Protein AF-A0A1F7WBF5-F1 (afdb_monomer)

Sequence (214 aa):
MPLEHGSLIDPNLLVSSVRQGYPWVGWGIGKGVTHLRNDISIFAVPKEQKSGLHSHLIQGFPNVDPPELCYKPNHIHGFDGFIRWIYLSHPHDAKQDVLGIDWGIGPRPTSGITTSVLSVAVLCQNVMRHGMSPKTRVALLDPNLSEITFNRSMIESHCLFTVQDWAQSASCVFHVRSLYCPRCGLKTFSSASYRFCYRCGADPNLVHKEVYHG

Radius of gyration: 18.16 Å; Cα contacts (8 Å, |Δi|>4): 375; chains: 1; bounding box: 38×40×54 Å

Organism: NCBI:txid1802421

Foldseek 3Di:
DPPPCQPFQDLVPDDPVCSVPDPQHRWFKKKWKAALAPLDIFIDRDNDDDDLVHLVRCPPPPQADHSVQLPDPPGPQRRPRIWIWMWTADNPDNLAIEIETALQVQDDPQQADLSSLVSLLSVLLSVVVVPPDQSHFYHYDYPDDPCCVVCVVVCVVQVVTGSNSSNPPSLVCLAQVHCADLRHRHRAPPDVPDQARPVPRHGSHPNDPPSHDD

Secondary structure (DSSP, 8-state):
----S--B--GGGS-HHHHTT-TTTT-EEEEEEEETTTTEEEEE--SS--TTHHHHHTTTSTTPPPTTTTTSTT-SSTTTTEEEEEEEE-SS-GGG-EEEEEGGGS--TTTHHHHHHHHHHHHHHHHHHTT--TTPEEEEE-SS-TTHHHHHHHHHHTT--BHHHHHHHGGGGGSTT-SB-TTT--B--SSTT-SS-TTT---TT----TTS--

Solvent-accessible surface area (backbone atoms only — not comparable to full-atom values): 12159 Å² total; per-residue (Å²): 128,82,76,80,80,32,33,46,41,54,63,90,80,46,58,76,83,53,55,81,73,51,94,57,63,62,17,27,40,31,45,27,35,32,34,72,84,72,84,42,76,50,76,47,63,42,83,58,96,60,80,63,49,65,40,59,75,48,60,87,47,84,68,39,39,58,52,87,44,39,80,44,85,90,49,95,46,19,57,57,68,40,41,47,33,33,39,37,40,39,83,87,44,69,76,67,14,33,39,37,32,41,44,65,73,54,38,55,97,85,48,41,54,31,48,30,49,46,50,48,15,47,44,27,42,48,46,40,74,74,67,45,60,52,66,25,28,55,41,80,41,58,96,76,66,82,57,53,76,68,45,49,58,53,38,61,76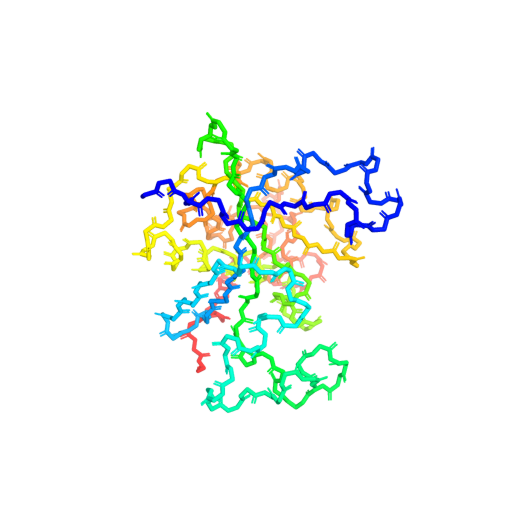,66,58,51,44,22,30,42,34,26,42,72,46,44,66,60,54,34,36,78,84,35,40,26,32,33,60,64,46,46,81,55,45,83,46,98,80,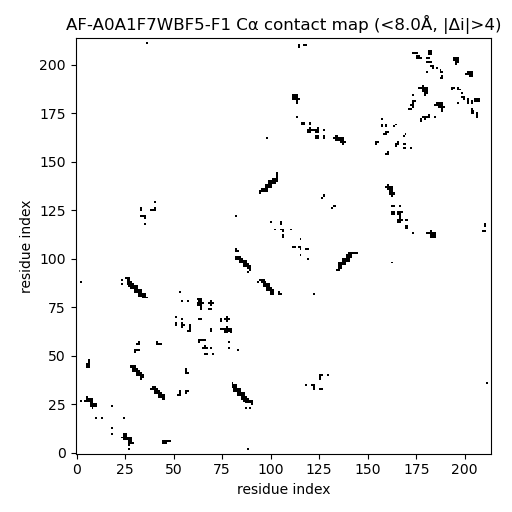54,76,44,29,89,88,74,63,47,44,56,79,53,56,67,70,78,85,79,75,133

Structure (mmCIF, N/CA/C/O backbone):
data_AF-A0A1F7WBF5-F1
#
_entry.id   AF-A0A1F7WBF5-F1
#
loop_
_atom_site.group_PDB
_atom_site.id
_atom_site.type_symbol
_atom_site.label_atom_id
_atom_site.label_alt_id
_atom_site.label_comp_id
_atom_site.label_asym_id
_atom_site.label_entity_id
_atom_site.label_seq_id
_atom_site.pdbx_PDB_ins_code
_atom_site.Cartn_x
_atom_site.Cartn_y
_atom_site.Cartn_z
_atom_site.occupancy
_atom_site.B_iso_or_equiv
_atom_site.auth_seq_id
_atom_site.auth_comp_id
_atom_site.auth_asym_id
_atom_site.auth_atom_id
_atom_site.pdbx_PDB_model_num
ATOM 1 N N . MET A 1 1 ? -18.487 8.520 8.933 1.00 29.69 1 MET A N 1
ATOM 2 C CA . MET A 1 1 ? -18.718 8.705 10.382 1.00 29.69 1 MET A CA 1
ATOM 3 C C . MET A 1 1 ? -17.374 9.002 11.022 1.00 29.69 1 MET A C 1
ATOM 5 O O . MET A 1 1 ? -16.428 8.310 10.658 1.00 29.69 1 MET A O 1
ATOM 9 N N . PRO A 1 2 ? -17.244 10.017 11.892 1.00 34.53 2 PRO A N 1
ATOM 10 C CA . PRO A 1 2 ? -16.045 10.155 12.711 1.00 34.53 2 PRO A CA 1
ATOM 11 C C . PRO A 1 2 ? -15.907 8.867 13.523 1.00 34.53 2 PRO A C 1
ATOM 13 O O . PRO A 1 2 ? -16.896 8.403 14.087 1.00 34.53 2 PRO A O 1
ATOM 16 N N . LEU A 1 3 ? -14.726 8.252 13.523 1.00 38.25 3 LEU A N 1
ATOM 17 C CA . LEU A 1 3 ? -14.457 7.107 14.383 1.00 38.25 3 LEU A CA 1
ATOM 18 C C . LEU A 1 3 ? -14.628 7.581 15.831 1.00 38.25 3 LEU A C 1
ATOM 20 O O . LEU A 1 3 ? -13.798 8.337 16.333 1.00 38.25 3 LEU A O 1
ATOM 24 N N . GLU A 1 4 ? -15.730 7.198 16.478 1.00 36.75 4 GLU A N 1
ATOM 25 C CA . GLU A 1 4 ? -15.961 7.449 17.900 1.00 36.75 4 GLU A CA 1
ATOM 26 C C . GLU A 1 4 ? -14.843 6.776 18.693 1.00 36.75 4 GLU A C 1
ATOM 28 O O . GLU A 1 4 ? -14.881 5.575 18.930 1.00 36.75 4 GLU A O 1
ATOM 33 N N . HIS A 1 5 ? -13.807 7.551 19.022 1.00 37.53 5 HIS A N 1
ATOM 34 C CA . HIS A 1 5 ? -12.770 7.222 20.003 1.00 37.53 5 HIS A CA 1
ATOM 35 C C . HIS A 1 5 ? -12.263 5.775 19.873 1.00 37.53 5 HIS A C 1
ATOM 37 O O . HIS A 1 5 ? -12.112 5.053 20.859 1.00 37.53 5 HIS A O 1
ATOM 43 N N . GLY A 1 6 ? -11.997 5.347 18.631 1.00 42.03 6 GLY A N 1
ATOM 44 C CA . GLY A 1 6 ? -11.184 4.162 18.384 1.00 42.03 6 GLY A CA 1
ATOM 45 C C . GLY A 1 6 ? -9.856 4.334 19.112 1.00 42.03 6 GLY A C 1
ATOM 46 O O . GLY A 1 6 ? -9.363 5.461 19.190 1.00 42.03 6 GLY A O 1
ATOM 47 N N . SER A 1 7 ? -9.320 3.243 19.670 1.00 52.12 7 SER A N 1
ATOM 48 C CA . SER A 1 7 ? -8.119 3.230 20.511 1.00 52.12 7 SER A CA 1
ATOM 49 C C . SER A 1 7 ? -7.066 4.180 19.948 1.00 52.12 7 SER A C 1
ATOM 51 O O . SER A 1 7 ? -6.447 3.869 18.928 1.00 52.12 7 SER A O 1
ATOM 53 N N . LEU A 1 8 ? -6.913 5.359 20.554 1.00 57.72 8 LEU A N 1
ATOM 54 C CA . LEU A 1 8 ? -5.880 6.293 20.133 1.00 57.72 8 LEU A CA 1
ATOM 55 C C . LEU A 1 8 ? -4.536 5.574 20.255 1.00 57.72 8 LEU A C 1
ATOM 57 O O . LEU A 1 8 ? -4.376 4.676 21.090 1.00 57.72 8 LEU A O 1
ATOM 61 N N . ILE A 1 9 ? -3.567 5.929 19.415 1.00 61.78 9 ILE A N 1
ATOM 62 C CA . ILE A 1 9 ? -2.201 5.446 19.607 1.00 61.78 9 ILE A CA 1
ATOM 63 C C . ILE A 1 9 ? -1.702 6.009 20.941 1.00 61.78 9 ILE A C 1
ATOM 65 O O . ILE A 1 9 ? -1.281 7.165 21.018 1.00 61.78 9 ILE A O 1
ATOM 69 N N . ASP A 1 10 ? -1.799 5.181 21.985 1.00 59.12 10 ASP A N 1
ATOM 70 C CA . ASP A 1 10 ? -1.349 5.497 23.333 1.00 59.12 10 ASP A CA 1
ATOM 71 C C . ASP A 1 10 ? 0.185 5.492 23.345 1.00 59.12 10 ASP A C 1
ATOM 73 O O . ASP A 1 10 ? 0.803 4.444 23.102 1.00 59.12 10 ASP A O 1
ATOM 77 N N . PRO A 1 11 ? 0.827 6.637 23.634 1.00 55.47 11 PRO A N 1
ATOM 78 C CA . PRO A 1 11 ? 2.277 6.711 23.703 1.00 55.47 11 PRO A CA 1
ATOM 79 C C . PRO A 1 11 ? 2.859 5.727 24.722 1.00 55.47 11 PRO A C 1
ATOM 81 O O . PRO A 1 11 ? 3.979 5.267 24.526 1.00 55.47 11 PRO A O 1
ATOM 84 N N . ASN A 1 12 ? 2.118 5.346 25.767 1.00 54.03 12 ASN A N 1
ATOM 85 C CA . ASN A 1 12 ? 2.580 4.415 26.796 1.00 54.03 12 ASN A CA 1
ATOM 86 C C . ASN A 1 12 ? 2.716 2.968 26.308 1.00 54.03 12 ASN A C 1
ATOM 88 O O . ASN A 1 12 ? 3.433 2.191 26.939 1.00 54.03 12 ASN A O 1
ATOM 92 N N . LEU A 1 13 ? 2.097 2.622 25.176 1.00 53.56 13 LEU A N 1
ATOM 93 C CA . LEU A 1 13 ? 2.176 1.294 24.559 1.00 53.56 13 LEU A CA 1
ATOM 94 C C . LEU A 1 13 ? 3.267 1.192 23.482 1.00 53.56 13 LEU A C 1
ATOM 96 O O . LEU A 1 13 ? 3.572 0.101 23.006 1.00 53.56 13 LEU A O 1
ATOM 100 N N . LEU A 1 14 ? 3.880 2.314 23.096 1.00 53.25 14 LEU A N 1
ATOM 101 C CA . LEU A 1 14 ? 4.987 2.339 22.140 1.00 53.25 14 LEU A CA 1
ATOM 102 C C . LEU A 1 14 ? 6.317 2.068 22.856 1.00 53.25 14 LEU A C 1
ATOM 104 O O . LEU A 1 14 ? 6.510 2.486 23.995 1.00 53.25 14 LEU A O 1
ATOM 108 N N . VAL A 1 15 ? 7.282 1.429 22.198 1.00 51.25 15 VAL A N 1
ATOM 109 C CA . VAL A 1 15 ? 8.664 1.380 22.712 1.00 51.25 15 VAL A CA 1
ATOM 110 C C . VAL A 1 15 ? 9.301 2.775 22.660 1.00 51.25 15 VAL A C 1
ATOM 112 O O . VAL A 1 15 ? 9.002 3.574 21.772 1.00 51.25 15 VAL A O 1
ATOM 115 N N . SER A 1 16 ? 10.172 3.093 23.618 1.00 50.25 16 SER A N 1
ATOM 116 C CA . SER A 1 16 ? 10.702 4.448 23.856 1.00 50.25 16 SER A CA 1
ATOM 117 C C . SER A 1 16 ? 11.372 5.085 22.629 1.00 50.25 16 SER A C 1
ATOM 119 O O . SER A 1 16 ? 11.234 6.285 22.411 1.00 50.25 16 SER A O 1
ATOM 121 N N . SER A 1 17 ? 12.035 4.277 21.796 1.00 53.16 17 SER A N 1
ATOM 122 C CA . SER A 1 17 ? 12.663 4.698 20.534 1.00 53.16 17 SER A CA 1
ATOM 123 C C . SER A 1 17 ? 11.658 5.124 19.456 1.00 53.16 17 SER A C 1
ATOM 125 O O . SER A 1 17 ? 11.981 5.941 18.601 1.00 53.16 17 SER A O 1
ATOM 127 N N . VAL A 1 18 ? 10.429 4.603 19.503 1.00 48.38 18 VAL A N 1
ATOM 128 C CA . VAL A 1 18 ? 9.337 4.911 18.566 1.00 48.38 18 VAL A CA 1
ATOM 129 C C . VAL A 1 18 ? 8.552 6.143 19.036 1.00 48.38 18 VAL A C 1
ATOM 131 O O . VAL A 1 18 ? 8.131 6.953 18.213 1.00 48.38 18 VAL A O 1
ATOM 134 N N . ARG A 1 19 ? 8.423 6.351 20.357 1.00 52.84 19 ARG A N 1
ATOM 135 C CA . ARG A 1 19 ? 7.694 7.491 20.957 1.00 52.84 19 ARG A CA 1
ATOM 136 C C . ARG A 1 19 ? 8.225 8.861 20.537 1.00 52.84 19 ARG A C 1
ATOM 138 O O . ARG A 1 19 ? 7.435 9.776 20.350 1.00 52.84 19 ARG A O 1
ATOM 145 N N . GLN A 1 20 ? 9.543 9.014 20.415 1.00 49.38 20 GLN A N 1
ATOM 146 C CA . GLN A 1 20 ? 10.171 10.321 20.174 1.00 49.38 20 GLN A CA 1
ATOM 147 C C . GLN A 1 20 ? 10.158 10.763 18.699 1.00 49.38 20 GLN A C 1
ATOM 149 O O . GLN A 1 20 ? 10.526 11.897 18.413 1.00 49.38 20 GLN A O 1
ATOM 154 N N . GLY A 1 21 ? 9.725 9.902 17.768 1.00 53.38 21 GLY A N 1
ATOM 155 C CA . GLY A 1 21 ? 9.804 10.172 16.326 1.00 53.38 21 GLY A CA 1
ATOM 156 C C . GLY A 1 21 ? 8.538 9.881 15.520 1.00 53.38 21 GLY A C 1
ATOM 157 O O . GLY A 1 21 ? 8.568 10.039 14.302 1.00 53.38 21 GLY A O 1
ATOM 158 N N . TYR A 1 22 ? 7.440 9.448 16.151 1.00 61.00 22 TYR A N 1
ATOM 159 C CA . TYR A 1 22 ? 6.208 9.108 15.433 1.00 61.00 22 TYR A CA 1
ATOM 160 C C . TYR A 1 22 ? 5.193 10.262 15.442 1.00 61.00 22 TYR A C 1
ATOM 162 O O . TYR A 1 22 ? 4.651 10.583 16.499 1.00 61.00 22 TYR A O 1
ATOM 170 N N . PRO A 1 23 ? 4.857 10.849 14.276 1.00 65.62 23 PRO A N 1
ATOM 171 C CA . PRO A 1 23 ? 3.945 11.994 14.189 1.00 65.62 23 PRO A CA 1
ATOM 172 C C . PRO A 1 23 ? 2.469 11.641 14.449 1.00 65.62 23 PRO A C 1
ATOM 174 O O . PRO A 1 23 ? 1.622 12.529 14.462 1.00 65.62 23 PRO A O 1
ATOM 177 N N . TRP A 1 24 ? 2.148 10.356 14.633 1.00 71.62 24 TRP A N 1
ATOM 178 C CA . TRP A 1 24 ? 0.773 9.844 14.712 1.00 71.62 24 TRP A CA 1
ATOM 179 C C . TRP A 1 24 ? 0.329 9.464 16.132 1.00 71.62 24 TRP A C 1
ATOM 181 O O . TRP A 1 24 ? -0.716 8.842 16.312 1.00 71.62 24 TRP A O 1
ATOM 191 N N . VAL A 1 25 ? 1.114 9.811 17.158 1.00 70.19 25 VAL A N 1
ATOM 192 C CA . VAL A 1 25 ? 0.677 9.675 18.559 1.00 70.19 25 VAL A CA 1
ATOM 193 C C . VAL A 1 25 ? -0.622 10.467 18.758 1.00 70.19 25 VAL A C 1
ATOM 195 O O . VAL A 1 25 ? -0.736 11.600 18.295 1.00 70.19 25 VAL A O 1
ATOM 198 N N . GLY A 1 26 ? -1.615 9.865 19.421 1.00 71.81 26 GLY A N 1
ATOM 199 C CA . GLY A 1 26 ? -2.933 10.484 19.618 1.00 71.81 26 GLY A CA 1
ATOM 200 C C . GLY A 1 26 ? -3.874 10.430 18.408 1.00 71.81 26 GLY A C 1
ATOM 201 O O . GLY A 1 26 ? -4.963 10.992 18.470 1.00 71.81 26 GLY A O 1
ATOM 202 N N . TRP A 1 27 ? -3.498 9.755 17.318 1.00 81.25 27 TRP A N 1
ATOM 203 C CA . TRP A 1 27 ? -4.404 9.476 16.200 1.00 81.25 27 TRP A CA 1
ATOM 204 C C . TRP A 1 27 ? -5.199 8.197 16.462 1.00 81.25 27 TRP A C 1
ATOM 206 O O . TRP A 1 27 ? -4.721 7.293 17.151 1.00 81.25 27 TRP A O 1
ATOM 216 N N . GLY A 1 28 ? -6.401 8.102 15.895 1.00 80.75 28 GLY A N 1
ATOM 217 C CA . GLY A 1 28 ? -7.168 6.856 15.907 1.00 80.75 28 GLY A CA 1
ATOM 218 C C . GLY A 1 28 ? -6.516 5.824 14.989 1.00 80.75 28 GLY A C 1
ATOM 219 O O . GLY A 1 28 ? -6.048 6.178 13.908 1.00 80.75 28 GLY A O 1
ATOM 220 N N . ILE A 1 29 ? -6.474 4.556 15.406 1.00 83.00 29 ILE A N 1
ATOM 221 C CA . ILE A 1 29 ? -5.936 3.465 14.587 1.00 83.00 29 ILE A CA 1
ATOM 222 C C . ILE A 1 29 ? -7.000 2.405 14.295 1.00 83.00 29 ILE A C 1
ATOM 224 O O . ILE A 1 29 ? -7.685 1.903 15.185 1.00 83.00 29 ILE A O 1
ATOM 228 N N . GLY A 1 30 ? -7.097 2.023 13.028 1.00 85.62 30 GLY A N 1
ATOM 229 C CA . GLY A 1 30 ? -7.780 0.820 12.579 1.00 85.62 30 GLY A CA 1
ATOM 230 C C . GLY A 1 30 ? -6.811 -0.104 11.852 1.00 85.62 30 GLY A C 1
ATOM 231 O O . GLY A 1 30 ? -5.791 0.334 11.318 1.00 85.62 30 GLY A O 1
ATOM 232 N N . LYS A 1 31 ? -7.116 -1.399 11.832 1.00 88.12 31 LYS A N 1
ATOM 233 C CA . LYS A 1 31 ? -6.333 -2.408 11.114 1.00 88.12 31 LYS A CA 1
ATOM 234 C C . LYS A 1 31 ? -7.228 -3.079 10.092 1.00 88.12 31 LYS A C 1
ATOM 236 O O . LYS A 1 31 ? -8.377 -3.399 10.388 1.00 88.12 31 LYS A O 1
ATOM 241 N N . GLY A 1 32 ? -6.693 -3.301 8.904 1.00 90.19 32 GLY A N 1
ATOM 242 C CA . GLY A 1 32 ? -7.424 -3.973 7.853 1.00 90.19 32 GLY A CA 1
ATOM 243 C C . GLY A 1 32 ? -6.544 -4.859 6.998 1.00 90.19 32 GLY A C 1
ATOM 244 O O . GLY A 1 32 ? -5.315 -4.796 7.029 1.00 90.19 32 GLY A O 1
ATOM 245 N N . VAL A 1 33 ? -7.211 -5.732 6.266 1.00 90.31 33 VAL A N 1
ATOM 246 C CA . VAL A 1 33 ? -6.615 -6.690 5.345 1.00 90.31 33 VAL A CA 1
ATOM 247 C C . VAL A 1 33 ? -7.413 -6.674 4.056 1.00 90.31 33 VAL A C 1
ATOM 249 O O . VAL A 1 33 ? -8.640 -6.609 4.086 1.00 90.31 33 VAL A O 1
ATOM 252 N N . THR A 1 34 ? -6.720 -6.707 2.923 1.00 90.69 34 THR A N 1
ATOM 253 C CA . THR A 1 34 ? -7.346 -6.717 1.597 1.00 90.69 34 THR A CA 1
ATOM 254 C C . THR A 1 34 ? -6.774 -7.852 0.768 1.00 90.69 34 THR A C 1
ATOM 256 O O . THR A 1 34 ? -5.561 -7.908 0.574 1.00 90.69 34 THR A O 1
ATOM 259 N N . HIS A 1 35 ? -7.633 -8.729 0.254 1.00 88.81 35 HIS A N 1
ATOM 260 C CA . HIS A 1 35 ? -7.230 -9.752 -0.704 1.00 88.81 35 HIS A CA 1
ATOM 261 C C . HIS A 1 35 ? -7.132 -9.139 -2.099 1.00 88.81 35 HIS A C 1
ATOM 263 O O . HIS A 1 35 ? -8.093 -8.541 -2.589 1.00 88.81 35 HIS A O 1
ATOM 269 N N . LEU A 1 36 ? -5.993 -9.318 -2.766 1.00 80.62 36 LEU A N 1
ATOM 270 C CA . LEU A 1 36 ? -5.753 -8.700 -4.073 1.00 80.62 36 LEU A CA 1
ATOM 271 C C . LEU A 1 36 ? -6.669 -9.231 -5.183 1.00 80.62 36 LEU A C 1
ATOM 273 O O . LEU A 1 36 ? -6.980 -8.494 -6.111 1.00 80.62 36 LEU A O 1
ATOM 277 N N . ARG A 1 37 ? -7.098 -10.497 -5.099 1.00 78.94 37 ARG A N 1
ATOM 278 C CA . ARG A 1 37 ? -7.851 -11.166 -6.181 1.00 78.94 37 ARG A CA 1
ATOM 279 C C . ARG A 1 37 ? -9.344 -11.336 -5.924 1.00 78.94 37 ARG A C 1
ATOM 281 O O . ARG A 1 37 ? -10.098 -11.518 -6.867 1.00 78.94 37 ARG A O 1
ATOM 288 N N . ASN A 1 38 ? -9.770 -11.287 -4.662 1.00 80.56 38 ASN A N 1
ATOM 289 C CA . ASN A 1 38 ? -11.103 -11.772 -4.278 1.00 80.56 38 ASN A CA 1
ATOM 290 C C . ASN A 1 38 ? -12.081 -10.630 -3.992 1.00 80.56 38 ASN A C 1
ATOM 292 O O . ASN A 1 38 ? -13.197 -10.893 -3.574 1.00 80.56 38 ASN A O 1
ATOM 296 N N . ASP A 1 39 ? -11.665 -9.379 -4.212 1.00 82.19 39 ASP A N 1
ATOM 297 C CA . ASP A 1 39 ? -12.441 -8.175 -3.891 1.00 82.19 39 ASP A CA 1
ATOM 298 C C . ASP A 1 39 ? -12.957 -8.144 -2.441 1.00 82.19 39 ASP A C 1
ATOM 300 O O . ASP A 1 39 ? -14.092 -7.769 -2.152 1.00 82.19 39 ASP A O 1
ATOM 304 N N . ILE A 1 40 ? -12.107 -8.597 -1.515 1.00 87.00 40 ILE A N 1
ATOM 305 C CA . ILE A 1 40 ? -12.411 -8.669 -0.086 1.00 87.00 40 ILE A CA 1
ATOM 306 C C . ILE A 1 40 ? -11.522 -7.675 0.645 1.00 87.00 40 ILE A C 1
ATOM 308 O O . ILE A 1 40 ? -10.295 -7.788 0.596 1.00 87.00 40 ILE A O 1
ATOM 312 N N . SER A 1 41 ? -12.142 -6.769 1.398 1.00 89.69 41 SER A N 1
ATOM 313 C CA . SER A 1 41 ? -11.480 -5.949 2.409 1.00 89.69 41 SER A CA 1
ATOM 314 C C . SER A 1 41 ? -12.188 -6.095 3.748 1.00 89.69 41 SER A C 1
ATOM 316 O O . SER A 1 41 ? -13.394 -5.884 3.853 1.00 89.69 41 SER A O 1
ATOM 318 N N . ILE A 1 42 ? -11.424 -6.426 4.785 1.00 90.88 42 ILE A N 1
ATOM 319 C CA . ILE A 1 42 ? -11.912 -6.546 6.159 1.00 90.88 42 ILE A CA 1
ATOM 320 C C . ILE A 1 42 ? -11.214 -5.475 6.983 1.00 90.88 42 ILE A C 1
ATOM 322 O O . ILE A 1 42 ? -9.988 -5.370 6.961 1.00 90.88 42 ILE A O 1
ATOM 326 N N . PHE A 1 43 ? -11.992 -4.675 7.706 1.00 90.19 43 PHE A N 1
ATOM 327 C CA . PHE A 1 43 ? -11.499 -3.584 8.535 1.00 90.19 43 PHE A CA 1
ATOM 328 C C . PHE A 1 43 ? -12.071 -3.694 9.941 1.00 90.19 43 PHE A C 1
ATOM 330 O O . PHE A 1 43 ? -13.268 -3.910 10.118 1.00 90.19 43 PHE A O 1
ATOM 337 N N . ALA A 1 44 ? -11.215 -3.506 10.938 1.00 86.81 44 ALA A N 1
ATOM 338 C CA . ALA A 1 44 ? -11.624 -3.425 12.325 1.00 86.81 44 ALA A CA 1
ATOM 339 C C . ALA A 1 44 ? -10.960 -2.239 13.018 1.00 86.81 44 ALA A C 1
ATOM 341 O O . ALA A 1 44 ? -9.769 -1.962 12.849 1.00 86.81 44 ALA A O 1
ATOM 342 N N . VAL A 1 45 ? -11.747 -1.585 13.864 1.00 82.81 45 VAL A N 1
ATOM 343 C CA . VAL A 1 45 ? -11.290 -0.553 14.790 1.00 82.81 45 VAL A CA 1
ATOM 344 C C . VAL A 1 45 ? -11.243 -1.219 16.157 1.00 82.81 45 VAL A C 1
ATOM 346 O O . VAL A 1 45 ? -12.291 -1.424 16.775 1.00 82.81 45 VAL A O 1
ATOM 349 N N . PRO A 1 46 ? -10.069 -1.685 16.602 1.00 68.75 46 PRO A N 1
ATOM 350 C CA . PRO A 1 46 ? -9.998 -2.373 17.871 1.00 68.75 46 PRO A CA 1
ATOM 351 C C . PRO A 1 46 ? -10.336 -1.420 19.026 1.00 68.75 46 PRO A C 1
ATOM 353 O O . PRO A 1 46 ? -9.947 -0.256 19.024 1.00 68.75 46 PRO A O 1
ATOM 356 N N . LYS A 1 47 ? -11.033 -1.936 20.045 1.00 67.75 47 LYS A N 1
ATOM 357 C CA . LYS A 1 47 ? -11.204 -1.222 21.323 1.00 67.75 47 LYS A CA 1
ATOM 358 C C . LYS A 1 47 ? -9.896 -1.167 22.125 1.00 67.75 47 LYS A C 1
ATOM 360 O O . LYS A 1 47 ? -9.686 -0.241 22.895 1.00 67.75 47 LYS A O 1
ATOM 365 N N . GLU A 1 48 ? -9.010 -2.140 21.905 1.00 64.88 48 GLU A N 1
ATOM 366 C CA . GLU A 1 48 ? -7.703 -2.280 22.554 1.00 64.88 48 GLU A CA 1
ATOM 367 C C . GLU A 1 48 ? -6.642 -2.676 21.522 1.00 64.88 48 GLU A C 1
ATOM 369 O O . GLU A 1 48 ? -6.895 -3.527 20.667 1.00 64.88 48 GLU A O 1
ATOM 374 N N . GLN A 1 49 ? -5.433 -2.120 21.616 1.00 59.69 49 GLN A N 1
ATOM 375 C CA . GLN A 1 49 ? -4.320 -2.454 20.722 1.00 59.69 49 GLN A CA 1
ATOM 376 C C . GLN A 1 49 ? -3.928 -3.938 20.840 1.00 59.69 49 GLN A C 1
ATOM 378 O O . GLN A 1 49 ? -3.115 -4.324 21.675 1.00 59.69 49 GLN A O 1
ATOM 383 N N . LYS A 1 50 ? -4.486 -4.785 19.969 1.00 64.00 50 LYS A N 1
ATOM 384 C CA . LYS A 1 50 ? -4.134 -6.207 19.882 1.00 64.00 50 LYS A CA 1
ATOM 385 C C . LYS A 1 50 ? -3.016 -6.428 18.866 1.00 64.00 50 LYS A C 1
ATOM 387 O O . LYS A 1 50 ? -3.129 -6.045 17.689 1.00 64.00 50 LYS A O 1
ATOM 392 N N . SER A 1 51 ? -1.930 -7.055 19.320 1.00 64.75 51 SER A N 1
ATOM 393 C CA . SER A 1 51 ? -0.949 -7.675 18.423 1.00 64.75 51 SER A CA 1
ATOM 394 C C . SER A 1 51 ? -1.625 -8.803 17.641 1.00 64.75 51 SER A C 1
ATOM 396 O O . SER A 1 51 ? -2.599 -9.384 18.110 1.00 64.75 51 SER A O 1
ATOM 398 N N . GLY A 1 52 ? -1.166 -9.069 16.420 1.00 72.25 52 GLY A N 1
ATOM 399 C CA . GLY A 1 52 ? -1.719 -10.152 15.603 1.00 72.25 52 GLY A CA 1
ATOM 400 C C . GLY A 1 52 ? -3.121 -9.915 15.024 1.00 72.25 52 GLY A C 1
ATOM 401 O O . GLY A 1 52 ? -3.643 -10.792 14.348 1.00 72.25 52 GLY A O 1
ATOM 402 N N . LEU A 1 53 ? -3.752 -8.750 15.243 1.00 82.00 53 LEU A N 1
ATOM 403 C CA . LEU A 1 53 ? -5.144 -8.525 14.820 1.00 82.00 53 LEU A CA 1
ATOM 404 C C . LEU A 1 53 ? -5.380 -8.805 13.326 1.00 82.00 53 LEU A C 1
ATOM 406 O O . LEU A 1 53 ? -6.427 -9.335 12.988 1.00 82.00 53 LEU A O 1
ATOM 410 N N . HIS A 1 54 ? -4.424 -8.504 12.439 1.00 87.31 54 HIS A N 1
ATOM 411 C CA . HIS A 1 54 ? -4.597 -8.766 11.005 1.00 87.31 54 HIS A CA 1
ATOM 412 C C . HIS A 1 54 ? -4.853 -10.237 10.692 1.00 87.31 54 HIS A C 1
ATOM 414 O O . HIS A 1 54 ? -5.703 -10.509 9.856 1.00 87.31 54 HIS A O 1
ATOM 420 N N . SER A 1 55 ? -4.155 -11.173 11.341 1.00 84.88 55 SER A N 1
ATOM 421 C CA . SER A 1 55 ? -4.366 -12.600 11.076 1.00 84.88 55 SER A CA 1
ATOM 422 C C . SER A 1 55 ? -5.670 -13.109 11.691 1.00 84.88 55 SER A C 1
ATOM 424 O O . SER A 1 55 ? -6.333 -13.953 11.099 1.00 84.88 55 SER A O 1
ATOM 426 N N . HIS A 1 56 ? -6.114 -12.525 12.806 1.00 88.00 56 HIS A N 1
ATOM 427 C CA . HIS A 1 56 ? -7.446 -12.796 13.348 1.00 88.00 56 HIS A CA 1
ATOM 428 C C . HIS A 1 56 ? -8.581 -12.328 12.424 1.00 88.00 56 HIS A C 1
ATOM 430 O O . HIS A 1 56 ? -9.619 -12.979 12.384 1.00 88.00 56 HIS A O 1
ATOM 436 N N . LEU A 1 57 ? -8.402 -11.239 11.663 1.00 89.19 57 LEU A N 1
ATOM 437 C CA . LEU A 1 57 ? -9.431 -10.748 10.729 1.00 89.19 57 LEU A CA 1
ATOM 438 C C . LEU A 1 57 ? -9.717 -11.711 9.573 1.00 89.19 57 LEU A C 1
ATOM 440 O O . LEU A 1 57 ? -10.804 -11.664 9.008 1.00 89.19 57 LEU A O 1
ATOM 444 N N . ILE A 1 58 ? -8.751 -12.556 9.217 1.00 89.94 58 ILE A N 1
ATOM 445 C CA . ILE A 1 58 ? -8.850 -13.517 8.106 1.00 89.94 58 ILE A CA 1
ATOM 446 C C . ILE A 1 58 ? -8.856 -14.965 8.588 1.00 89.94 58 ILE A C 1
ATOM 448 O O . ILE A 1 58 ? -8.753 -15.894 7.788 1.00 89.94 58 ILE A O 1
ATOM 452 N N . GLN A 1 59 ? -8.988 -15.180 9.895 1.00 87.56 59 GLN A N 1
ATOM 453 C CA . GLN A 1 59 ? -9.107 -16.522 10.436 1.00 87.56 59 GLN A CA 1
ATOM 454 C C . GLN A 1 59 ? -10.380 -17.183 9.887 1.00 87.56 59 GLN A C 1
ATOM 456 O O . GLN A 1 59 ? -11.472 -16.626 9.982 1.00 87.56 59 GLN A O 1
ATOM 461 N N . GLY A 1 60 ? -10.230 -18.384 9.323 1.00 84.44 60 GLY A N 1
ATOM 462 C CA . GLY A 1 60 ? -11.331 -19.146 8.725 1.00 84.44 60 GLY A CA 1
ATOM 463 C C . GLY A 1 60 ? -11.456 -19.012 7.206 1.00 84.44 60 GLY A C 1
ATOM 464 O O . GLY A 1 60 ? -12.259 -19.733 6.615 1.00 84.44 60 GLY A O 1
ATOM 465 N N . PHE A 1 61 ? -10.654 -18.161 6.555 1.00 88.88 61 PHE A N 1
ATOM 466 C CA . PHE A 1 61 ? -10.512 -18.212 5.100 1.00 88.88 61 PHE A CA 1
ATOM 467 C C . PHE A 1 61 ? -9.743 -19.475 4.672 1.00 88.88 61 PHE A C 1
ATOM 469 O O . PHE A 1 61 ? -8.803 -19.877 5.367 1.00 88.88 61 PHE A O 1
ATOM 476 N N . PRO A 1 62 ? -10.120 -20.117 3.546 1.00 85.81 62 PRO A N 1
ATOM 477 C CA . PRO A 1 62 ? -9.376 -21.251 3.008 1.00 85.81 62 PRO A CA 1
ATOM 478 C C . PRO A 1 62 ? -7.913 -20.875 2.791 1.00 85.81 62 PRO A C 1
ATOM 480 O O . PRO A 1 62 ? -7.634 -19.761 2.367 1.00 85.81 62 PRO A O 1
ATOM 483 N N . ASN A 1 63 ? -6.999 -21.804 3.069 1.00 86.88 63 ASN A N 1
ATOM 484 C CA . ASN A 1 63 ? -5.557 -21.609 2.918 1.00 86.88 63 ASN A CA 1
ATOM 485 C C . ASN A 1 63 ? -4.960 -20.466 3.757 1.00 86.88 63 ASN A C 1
ATOM 487 O O . ASN A 1 63 ? -3.805 -20.152 3.556 1.00 86.88 63 ASN A O 1
ATOM 491 N N . VAL A 1 64 ? -5.654 -19.842 4.710 1.00 87.44 64 VAL A N 1
ATOM 492 C CA . VAL A 1 64 ? -4.993 -18.925 5.656 1.00 87.44 64 VAL A CA 1
ATOM 493 C C . VAL A 1 64 ? -4.402 -19.735 6.808 1.00 87.44 64 VAL A C 1
ATOM 495 O O . VAL A 1 64 ? -5.088 -20.571 7.401 1.00 87.44 64 VAL A O 1
ATOM 498 N N . ASP A 1 65 ? -3.131 -19.494 7.136 1.00 86.44 65 ASP A N 1
ATOM 499 C CA . ASP A 1 65 ? -2.489 -20.166 8.267 1.00 86.44 65 ASP A CA 1
ATOM 500 C C . ASP A 1 65 ? -3.110 -19.705 9.608 1.00 86.44 65 ASP A C 1
ATOM 502 O O . ASP A 1 65 ? -3.725 -18.639 9.701 1.00 86.44 65 ASP 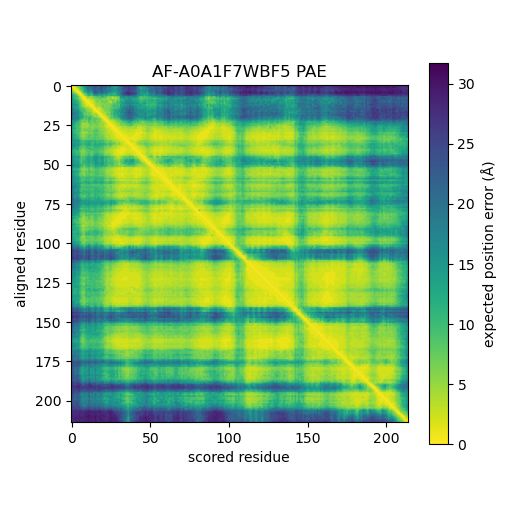A O 1
ATOM 506 N N . PRO A 1 66 ? -2.958 -20.481 10.694 1.00 86.94 66 PRO A N 1
ATOM 507 C CA . PRO A 1 66 ? -3.348 -20.040 12.029 1.00 86.94 66 PRO A CA 1
ATOM 508 C C . PRO A 1 66 ? -2.706 -18.694 12.424 1.00 86.94 66 PRO A C 1
ATOM 510 O O . PRO A 1 66 ? -1.547 -18.446 12.064 1.00 86.94 66 PRO A O 1
ATOM 513 N N . PRO A 1 67 ? -3.397 -17.834 13.205 1.00 85.00 67 PRO A N 1
ATOM 514 C CA . PRO A 1 67 ? -2.940 -16.483 13.535 1.00 85.00 67 PRO A CA 1
ATOM 515 C C . PRO A 1 67 ? -1.489 -16.357 14.012 1.00 85.00 67 PRO A C 1
ATOM 517 O O . PRO A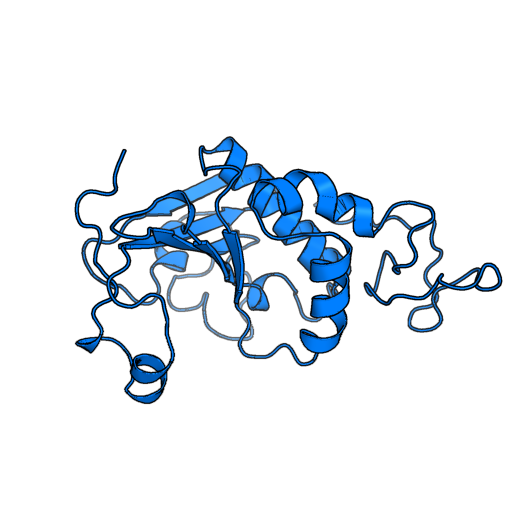 1 67 ? -0.796 -15.408 13.638 1.00 85.00 67 PRO A O 1
ATOM 520 N N . GLU A 1 68 ? -1.030 -17.309 14.818 1.00 82.31 68 GLU A N 1
ATOM 521 C CA . GLU A 1 68 ? 0.312 -17.405 15.390 1.00 82.31 68 GLU A CA 1
ATOM 522 C C . GLU A 1 68 ? 1.399 -17.830 14.391 1.00 82.31 68 GLU A C 1
ATOM 524 O O . GLU A 1 68 ? 2.589 -17.605 14.639 1.00 82.31 68 GLU A O 1
ATOM 529 N N . LEU A 1 69 ? 1.012 -18.445 13.271 1.00 83.00 69 LEU A N 1
ATOM 530 C CA . LEU A 1 69 ? 1.912 -18.881 12.203 1.00 83.00 69 LEU A CA 1
ATOM 531 C C . LEU A 1 69 ? 2.011 -17.853 11.075 1.00 83.00 69 LEU A C 1
ATOM 533 O O . LEU A 1 69 ? 3.083 -17.728 10.490 1.00 83.00 69 LEU A O 1
ATOM 537 N N . CYS A 1 70 ? 0.972 -17.044 10.835 1.00 80.25 70 CYS A N 1
ATOM 538 C CA . CYS A 1 70 ? 0.961 -16.043 9.758 1.00 80.25 70 CYS A CA 1
ATOM 539 C C . CYS A 1 70 ? 2.133 -15.048 9.800 1.00 80.25 70 CYS A C 1
ATOM 541 O O . CYS A 1 70 ? 2.521 -14.495 8.774 1.00 80.25 70 CYS A O 1
ATOM 543 N N . TYR A 1 71 ? 2.686 -14.785 10.986 1.00 76.94 71 TYR A N 1
ATOM 544 C CA . TYR A 1 71 ? 3.797 -13.848 11.180 1.00 76.94 71 TYR A CA 1
ATOM 545 C C . TYR A 1 71 ? 5.179 -14.515 11.188 1.00 76.94 71 TYR A C 1
ATOM 547 O O . TYR A 1 71 ? 6.186 -13.815 11.304 1.00 76.94 71 TYR A O 1
ATOM 555 N N . LYS A 1 72 ? 5.250 -15.848 11.105 1.00 76.25 72 LYS A N 1
ATOM 556 C CA . LYS A 1 72 ? 6.511 -16.594 11.144 1.00 76.25 72 LYS A CA 1
ATOM 557 C C . LYS A 1 72 ? 7.082 -16.788 9.732 1.00 76.25 72 LYS A C 1
ATOM 559 O O . LYS A 1 72 ? 6.322 -16.880 8.768 1.00 76.25 72 LYS A O 1
ATOM 564 N N . PRO A 1 73 ? 8.418 -16.859 9.586 1.00 70.25 73 PRO A N 1
ATOM 565 C CA . PRO A 1 73 ? 9.036 -17.215 8.312 1.00 70.25 73 PRO A CA 1
ATOM 566 C C . PRO A 1 73 ? 8.688 -18.661 7.913 1.00 70.25 73 PRO A C 1
ATOM 568 O O . PRO A 1 73 ? 8.378 -19.483 8.773 1.00 70.25 73 PRO A O 1
ATOM 571 N N . ASN A 1 74 ? 8.811 -18.979 6.619 1.00 70.06 74 ASN A N 1
ATOM 572 C CA . ASN A 1 74 ? 8.611 -20.324 6.047 1.00 70.06 74 ASN A CA 1
ATOM 573 C C . ASN A 1 74 ? 7.198 -20.909 6.229 1.00 70.06 74 ASN A C 1
ATOM 575 O O . ASN A 1 74 ? 7.027 -22.122 6.340 1.00 70.06 74 ASN A O 1
ATOM 579 N N . HIS A 1 75 ? 6.189 -20.044 6.265 1.00 73.00 75 HIS A N 1
ATOM 580 C CA . HIS A 1 75 ? 4.787 -20.438 6.313 1.00 73.00 75 HIS A CA 1
ATOM 581 C C . HIS A 1 75 ? 4.360 -21.168 5.021 1.00 73.00 75 HIS A C 1
ATOM 583 O O . HIS A 1 75 ? 4.873 -20.866 3.939 1.00 73.00 75 HIS A O 1
ATOM 589 N N . ILE A 1 76 ? 3.405 -22.103 5.108 1.00 72.19 76 ILE A N 1
ATOM 590 C CA . ILE A 1 76 ? 2.887 -22.805 3.918 1.00 72.19 76 ILE A CA 1
ATOM 591 C C . ILE A 1 76 ? 2.021 -21.839 3.110 1.00 72.19 76 ILE A C 1
ATOM 593 O O . ILE A 1 76 ? 2.195 -21.717 1.896 1.00 72.19 76 ILE A O 1
ATOM 597 N N . HIS A 1 77 ? 1.165 -21.076 3.794 1.00 79.06 77 HIS A N 1
ATOM 598 C CA . HIS A 1 77 ? 0.248 -20.156 3.134 1.00 79.06 77 HIS A CA 1
ATOM 599 C C . HIS A 1 77 ? 0.248 -18.734 3.719 1.00 79.06 77 HIS A C 1
ATOM 601 O O . HIS A 1 77 ? 0.110 -17.756 2.981 1.00 79.06 77 HIS A O 1
ATOM 607 N N . GLY A 1 78 ? 0.488 -18.593 5.023 1.00 84.38 78 GLY A N 1
ATOM 608 C CA . GLY A 1 78 ? 0.567 -17.320 5.731 1.00 84.38 78 GLY A CA 1
ATOM 609 C C . GLY A 1 78 ? -0.748 -16.550 5.661 1.00 84.38 78 GLY A C 1
ATOM 610 O O . GLY A 1 78 ? -1.787 -17.026 6.106 1.00 84.38 78 GLY A O 1
ATOM 611 N N . PHE A 1 79 ? -0.691 -15.350 5.084 1.00 84.50 79 PHE A N 1
ATOM 612 C CA . PHE A 1 79 ? -1.854 -14.487 4.866 1.00 84.50 79 PHE A CA 1
ATOM 613 C C . PHE A 1 79 ? -2.616 -14.792 3.564 1.00 84.50 79 PHE A C 1
ATOM 615 O O . PHE A 1 79 ? -3.513 -14.032 3.240 1.00 84.50 79 PHE A O 1
ATOM 622 N N . ASP A 1 80 ? -2.248 -15.819 2.789 1.00 84.56 80 ASP A N 1
ATOM 623 C CA . ASP A 1 80 ? -2.931 -16.232 1.546 1.00 84.56 80 ASP A CA 1
ATOM 624 C C . ASP A 1 80 ? -3.358 -15.071 0.627 1.00 84.56 80 ASP A C 1
ATOM 626 O O . ASP A 1 80 ? -4.525 -14.880 0.319 1.00 84.56 80 ASP A O 1
ATOM 630 N N . GLY A 1 81 ? -2.417 -14.201 0.248 1.00 80.25 81 GLY A N 1
ATOM 631 C CA . GLY A 1 81 ? -2.702 -13.091 -0.673 1.00 80.25 81 GLY A CA 1
ATOM 632 C C . GLY A 1 81 ? -3.425 -11.880 -0.064 1.00 80.25 81 GLY A C 1
ATOM 633 O O . GLY A 1 81 ? -3.615 -10.879 -0.764 1.00 80.25 81 GLY A O 1
ATOM 634 N N . PHE A 1 82 ? -3.772 -11.909 1.227 1.00 86.75 82 PHE A N 1
ATOM 635 C CA . PHE A 1 82 ? -4.192 -10.716 1.957 1.00 86.75 82 PHE A CA 1
ATOM 636 C C . PHE A 1 82 ? -2.999 -9.800 2.255 1.00 86.75 82 PHE A C 1
ATOM 638 O O . PHE A 1 82 ? -2.033 -10.186 2.915 1.00 86.75 82 PHE A O 1
ATOM 645 N N . ILE A 1 83 ? -3.097 -8.541 1.829 1.00 86.19 83 ILE A N 1
ATOM 646 C CA . ILE A 1 83 ? -2.175 -7.479 2.231 1.00 86.19 83 ILE A CA 1
ATOM 647 C C . ILE A 1 83 ? -2.704 -6.799 3.485 1.00 86.19 83 ILE A C 1
ATOM 649 O O . ILE A 1 83 ? -3.870 -6.405 3.554 1.00 86.19 83 ILE A O 1
ATOM 653 N N . ARG A 1 84 ? -1.815 -6.618 4.461 1.00 87.62 84 ARG A N 1
ATOM 654 C CA . ARG A 1 84 ? -2.093 -5.913 5.712 1.00 87.62 84 ARG A CA 1
ATOM 655 C C . ARG A 1 84 ? -1.967 -4.411 5.519 1.00 87.62 84 ARG A C 1
ATOM 657 O O . ARG A 1 84 ? -1.047 -3.923 4.868 1.00 87.62 84 ARG A O 1
ATOM 664 N N . TRP A 1 85 ? -2.850 -3.669 6.160 1.00 88.44 85 TRP A N 1
ATOM 665 C CA . TRP A 1 85 ? -2.771 -2.221 6.216 1.00 88.44 85 TRP A CA 1
ATOM 666 C C . TRP A 1 85 ? -3.326 -1.701 7.541 1.00 88.44 85 TRP A C 1
ATOM 668 O O . TRP A 1 85 ? -4.012 -2.401 8.295 1.00 88.44 85 TRP A O 1
ATOM 678 N N . ILE A 1 86 ? -2.976 -0.468 7.862 1.00 87.69 86 ILE A N 1
ATOM 679 C CA . ILE A 1 86 ? -3.481 0.287 8.997 1.00 87.69 86 ILE A CA 1
ATOM 680 C C . ILE A 1 86 ? -4.088 1.583 8.478 1.00 87.69 86 ILE A C 1
ATOM 682 O O . ILE A 1 86 ? -3.594 2.172 7.520 1.00 87.69 86 ILE A O 1
ATOM 686 N N . TYR A 1 87 ? -5.158 2.027 9.114 1.00 89.00 87 TYR A N 1
ATOM 687 C CA . TYR A 1 87 ? -5.737 3.339 8.877 1.00 89.00 87 TYR A CA 1
ATOM 688 C C . TYR A 1 87 ? -5.492 4.197 10.105 1.00 89.00 87 TYR A C 1
ATOM 690 O O . TYR A 1 87 ? -5.806 3.782 11.220 1.00 89.00 87 TYR A O 1
ATOM 698 N N . LEU A 1 88 ? -4.913 5.368 9.891 1.00 87.06 88 LEU A N 1
ATOM 699 C CA . LEU A 1 88 ? -4.630 6.352 10.918 1.00 87.06 88 LEU A CA 1
ATOM 700 C C . LEU A 1 88 ? -5.533 7.550 10.670 1.00 87.06 88 LEU A C 1
ATOM 702 O O . LEU A 1 88 ? -5.359 8.256 9.677 1.00 87.06 88 LEU A O 1
ATOM 706 N N . SER A 1 89 ? -6.492 7.765 11.564 1.00 87.81 89 SER A N 1
ATOM 707 C CA . SER A 1 89 ? -7.409 8.897 11.491 1.00 87.81 89 SER A CA 1
ATOM 708 C C . SER A 1 89 ? -6.895 10.050 12.339 1.00 87.81 89 SER A C 1
ATOM 710 O O . SER A 1 89 ? -6.741 9.900 13.559 1.00 87.81 89 SER A O 1
ATOM 712 N N . HIS A 1 90 ? -6.668 11.203 11.720 1.00 86.00 90 HIS A N 1
ATOM 713 C CA . HIS A 1 90 ? -6.270 12.402 12.442 1.00 86.00 90 HIS A CA 1
ATOM 714 C C . HIS A 1 90 ? -7.451 12.897 13.298 1.00 86.00 90 HIS A C 1
ATOM 716 O O . HIS A 1 90 ? -8.562 13.048 12.782 1.00 86.00 90 HIS A O 1
ATOM 722 N N . PRO A 1 91 ? -7.248 13.205 14.592 1.00 79.00 91 PRO A N 1
ATOM 723 C CA . PRO A 1 91 ? -8.346 13.490 15.523 1.00 79.00 91 PRO A CA 1
ATOM 724 C C . PRO A 1 91 ? -9.145 14.757 15.180 1.00 79.00 91 PRO A C 1
ATOM 726 O O . PRO A 1 91 ? -10.296 14.896 15.586 1.00 79.00 91 PRO A O 1
ATOM 729 N N . HIS A 1 92 ? -8.542 15.686 14.433 1.00 82.62 92 HIS A N 1
ATOM 730 C CA . HIS A 1 92 ? -9.132 16.997 14.131 1.00 82.62 92 HIS A CA 1
ATOM 731 C C . HIS A 1 92 ? -9.244 17.328 12.636 1.00 82.62 92 HIS A C 1
ATOM 733 O O . HIS A 1 92 ? -9.828 18.350 12.290 1.00 82.62 92 HIS A O 1
ATOM 739 N N . ASP A 1 93 ? -8.677 16.509 11.746 1.00 82.12 93 ASP A N 1
ATOM 740 C CA . ASP A 1 93 ? -8.576 16.857 10.322 1.00 82.12 93 ASP A CA 1
ATOM 741 C C . ASP A 1 93 ? -8.482 15.609 9.446 1.00 82.12 93 ASP A C 1
ATOM 743 O O . ASP A 1 93 ? -7.396 15.137 9.122 1.00 82.12 93 ASP A O 1
ATOM 747 N N . ALA A 1 94 ? -9.633 15.110 9.000 1.00 76.81 94 ALA A N 1
ATOM 748 C CA . ALA A 1 94 ? -9.715 13.920 8.154 1.00 76.81 94 ALA A CA 1
ATOM 749 C C . ALA A 1 94 ? -8.929 14.028 6.826 1.00 76.81 94 ALA A C 1
ATOM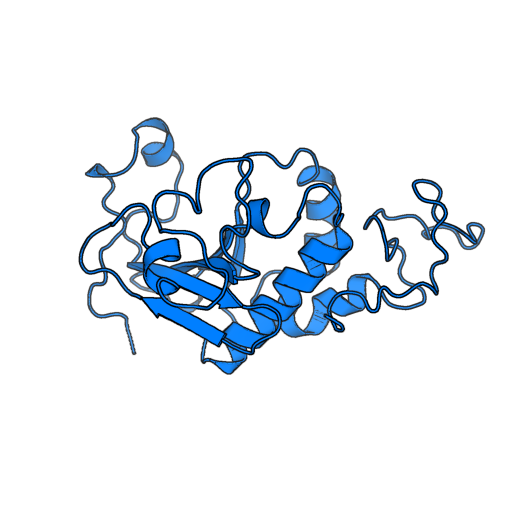 751 O O . ALA A 1 94 ? -8.679 13.021 6.166 1.00 76.81 94 ALA A O 1
ATOM 752 N N . LYS A 1 95 ? -8.508 15.230 6.395 1.00 80.44 95 LYS A N 1
ATOM 753 C CA . LYS A 1 95 ? -7.633 15.382 5.215 1.00 80.44 95 LYS A CA 1
ATOM 754 C C . LYS A 1 95 ? -6.210 14.894 5.473 1.00 80.44 95 LYS A C 1
ATOM 756 O O . LYS A 1 95 ? -5.452 14.713 4.524 1.00 80.44 95 LYS A O 1
ATOM 761 N N . GLN A 1 96 ? -5.844 14.710 6.737 1.00 83.00 96 GLN A N 1
ATOM 762 C CA . GLN A 1 96 ? -4.535 14.222 7.143 1.00 83.00 96 GLN A CA 1
ATOM 763 C C . GLN A 1 96 ? -4.507 12.714 7.364 1.00 83.00 96 GLN A C 1
ATOM 765 O O . GLN A 1 96 ? -3.433 12.188 7.640 1.00 83.00 96 GLN A O 1
ATOM 770 N N . ASP A 1 97 ? -5.638 12.025 7.206 1.00 90.00 97 ASP A N 1
ATOM 771 C CA . ASP A 1 97 ? -5.722 10.582 7.393 1.00 90.00 97 ASP A CA 1
ATOM 772 C C . ASP A 1 97 ? -4.716 9.835 6.514 1.00 90.00 97 ASP A C 1
ATOM 774 O O . ASP A 1 97 ? -4.466 10.197 5.357 1.00 90.00 97 ASP A O 1
ATOM 778 N N . VAL A 1 98 ? -4.162 8.758 7.068 1.00 89.38 98 VAL A N 1
ATOM 779 C CA . VAL A 1 98 ? -3.117 7.960 6.427 1.00 89.38 98 VAL A CA 1
ATOM 780 C C . VAL A 1 98 ? -3.549 6.501 6.333 1.00 89.38 98 VAL A C 1
ATOM 782 O O . VAL A 1 98 ? -3.953 5.887 7.316 1.00 89.38 98 VAL A O 1
ATOM 785 N N . LEU A 1 99 ? -3.393 5.922 5.149 1.00 91.19 99 LEU A N 1
ATOM 786 C CA . LEU A 1 99 ? -3.385 4.492 4.899 1.00 91.19 99 LEU A CA 1
ATOM 787 C C . LEU A 1 99 ? -1.932 4.004 4.927 1.00 91.19 99 LEU A C 1
ATOM 789 O O . LEU A 1 99 ? -1.174 4.221 3.982 1.00 91.19 99 LEU A O 1
ATOM 793 N N . GLY A 1 100 ? -1.540 3.354 6.019 1.00 87.56 100 GLY A N 1
ATOM 794 C CA . GLY A 1 100 ? -0.254 2.677 6.139 1.00 87.56 100 GLY A CA 1
ATOM 795 C C . GLY A 1 100 ? -0.346 1.266 5.568 1.00 87.56 100 GLY A C 1
ATOM 796 O O . GLY A 1 100 ? -1.024 0.423 6.144 1.00 87.56 100 GLY A O 1
ATOM 797 N N . ILE A 1 101 ? 0.316 0.985 4.454 1.00 86.44 101 ILE A N 1
ATOM 798 C CA . ILE A 1 101 ? 0.289 -0.332 3.808 1.00 86.44 101 ILE A CA 1
ATOM 799 C C . ILE A 1 101 ? 1.550 -1.082 4.194 1.00 86.44 101 ILE A C 1
ATOM 801 O O . ILE A 1 101 ? 2.649 -0.565 4.012 1.00 86.44 101 ILE A O 1
ATOM 805 N N . ASP A 1 102 ? 1.392 -2.299 4.703 1.00 78.38 102 ASP A N 1
ATOM 806 C CA . ASP A 1 102 ? 2.515 -3.183 4.976 1.00 78.38 102 ASP A CA 1
ATOM 807 C C . ASP A 1 102 ? 3.107 -3.679 3.661 1.00 78.38 102 ASP A C 1
ATOM 809 O O . ASP A 1 102 ? 2.651 -4.651 3.050 1.00 78.38 102 ASP A O 1
ATOM 813 N N . TRP A 1 103 ? 4.101 -2.938 3.194 1.00 68.44 103 TRP A N 1
ATOM 814 C CA . TRP A 1 103 ? 4.732 -3.191 1.924 1.00 68.44 103 TRP A CA 1
ATOM 815 C C . TRP A 1 103 ? 5.624 -4.415 1.994 1.00 68.44 103 TRP A C 1
ATOM 817 O O . TRP A 1 103 ? 5.695 -5.098 0.993 1.00 68.44 103 TRP A O 1
ATOM 827 N N . GLY A 1 104 ? 6.219 -4.759 3.141 1.00 57.56 104 GLY A N 1
ATOM 828 C CA . GLY A 1 104 ? 7.137 -5.901 3.267 1.00 57.56 104 GLY A CA 1
ATOM 829 C C . GLY A 1 104 ? 6.493 -7.274 3.021 1.00 57.56 104 GLY A C 1
ATOM 830 O O . GLY A 1 104 ? 7.195 -8.225 2.691 1.00 57.56 104 GLY A O 1
ATOM 831 N N . ILE A 1 105 ? 5.163 -7.383 3.134 1.00 50.62 105 ILE A N 1
ATOM 832 C CA . ILE A 1 105 ? 4.393 -8.591 2.768 1.00 50.62 105 ILE A CA 1
ATOM 833 C C . ILE A 1 105 ? 3.862 -8.539 1.326 1.00 50.62 105 ILE A C 1
ATOM 835 O O . ILE A 1 105 ? 3.499 -9.567 0.755 1.00 50.62 105 ILE A O 1
ATOM 839 N N . GLY A 1 106 ? 3.857 -7.359 0.703 1.00 42.69 106 GLY A N 1
ATOM 840 C CA . GLY A 1 106 ? 3.447 -7.160 -0.688 1.00 42.69 106 GLY A CA 1
ATOM 841 C C . GLY A 1 106 ? 4.335 -7.870 -1.729 1.00 42.69 106 GLY A C 1
ATOM 842 O O . GLY A 1 106 ? 3.790 -8.412 -2.691 1.00 42.69 106 GLY A O 1
ATOM 843 N N . PRO A 1 107 ? 5.677 -7.897 -1.594 1.00 45.28 107 PRO A N 1
ATOM 844 C CA . PRO A 1 107 ? 6.563 -8.732 -2.377 1.00 45.28 107 PRO A CA 1
ATOM 845 C C . PRO A 1 107 ? 6.829 -10.048 -1.648 1.00 45.28 107 PRO A C 1
ATOM 847 O O . PRO A 1 107 ? 7.469 -10.092 -0.601 1.00 45.28 107 PRO A O 1
ATOM 850 N N . ARG A 1 108 ? 6.510 -11.165 -2.302 1.00 48.44 108 ARG A N 1
ATOM 851 C CA . ARG A 1 108 ? 7.394 -12.326 -2.170 1.00 48.44 108 ARG A CA 1
ATOM 852 C C . ARG A 1 108 ? 8.788 -11.898 -2.667 1.00 48.44 108 ARG A C 1
ATOM 854 O O . ARG A 1 108 ? 8.860 -11.128 -3.633 1.00 48.44 108 ARG A O 1
ATOM 861 N N . PRO A 1 109 ? 9.891 -12.410 -2.097 1.00 41.72 109 PRO A N 1
ATOM 862 C CA . PRO A 1 109 ? 11.253 -12.138 -2.579 1.00 41.72 109 PRO A CA 1
ATOM 863 C C . PRO A 1 109 ? 11.435 -12.353 -4.095 1.00 41.72 109 PRO A C 1
ATOM 865 O O . PRO A 1 109 ? 12.331 -11.784 -4.709 1.00 41.72 109 PRO A O 1
ATOM 868 N N . THR A 1 110 ? 10.559 -13.150 -4.711 1.00 43.88 110 THR A N 1
ATOM 869 C CA . THR A 1 110 ? 10.527 -13.464 -6.142 1.00 43.88 110 THR A CA 1
ATOM 870 C C . THR A 1 110 ? 9.723 -12.489 -7.015 1.00 43.88 110 THR A C 1
ATOM 872 O O . THR A 1 110 ? 9.899 -12.504 -8.229 1.00 43.88 110 THR A O 1
ATOM 875 N N . SER A 1 111 ? 8.846 -11.651 -6.450 1.00 52.94 111 SER A N 1
ATOM 876 C CA . SER A 1 111 ? 7.849 -10.873 -7.221 1.00 52.94 111 SER A CA 1
ATOM 877 C C . SER A 1 111 ? 8.314 -9.498 -7.724 1.00 52.94 111 SER A C 1
ATOM 879 O O . SER A 1 111 ? 7.685 -8.954 -8.626 1.00 52.94 111 SER A O 1
ATOM 881 N N . GLY A 1 112 ? 9.421 -8.945 -7.220 1.00 67.31 112 GLY A N 1
ATOM 882 C CA . GLY A 1 112 ? 9.996 -7.680 -7.712 1.00 67.31 112 GLY A CA 1
ATOM 883 C C . GLY A 1 112 ? 9.154 -6.413 -7.453 1.00 67.31 112 GLY A C 1
ATOM 884 O O . GLY A 1 112 ? 7.976 -6.471 -7.107 1.00 67.31 112 GLY A O 1
ATOM 885 N N . ILE A 1 113 ? 9.777 -5.239 -7.635 1.00 73.75 113 ILE A N 1
ATOM 886 C CA . ILE A 1 113 ? 9.189 -3.911 -7.350 1.00 73.75 113 ILE A CA 1
ATOM 887 C C . ILE A 1 113 ? 7.880 -3.666 -8.108 1.00 73.75 113 ILE A C 1
ATOM 889 O O . ILE A 1 113 ? 6.932 -3.124 -7.539 1.00 73.75 113 ILE A O 1
ATOM 893 N N . THR A 1 114 ? 7.825 -4.024 -9.395 1.00 76.62 114 THR A N 1
ATOM 894 C CA . THR A 1 114 ? 6.653 -3.748 -10.235 1.00 76.62 114 THR A CA 1
ATOM 895 C C . THR A 1 114 ? 5.405 -4.414 -9.669 1.00 76.62 114 THR A C 1
ATOM 897 O O . THR A 1 114 ? 4.378 -3.754 -9.517 1.00 76.62 114 THR A O 1
ATOM 900 N N . THR A 1 115 ? 5.510 -5.682 -9.273 1.00 77.50 115 THR A N 1
ATOM 901 C CA . THR A 1 115 ? 4.402 -6.403 -8.642 1.00 77.50 115 THR A CA 1
ATOM 902 C C . THR A 1 115 ? 3.974 -5.726 -7.348 1.00 77.50 115 THR A C 1
ATOM 904 O O . THR A 1 115 ? 2.783 -5.547 -7.144 1.00 77.50 115 THR A O 1
ATOM 907 N N . SER A 1 116 ? 4.903 -5.267 -6.504 1.00 7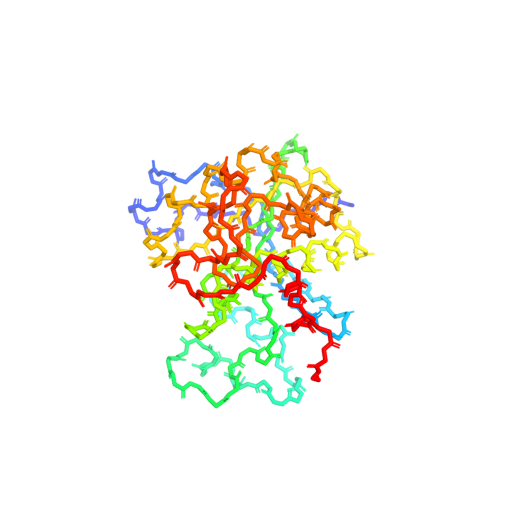7.56 116 SER A N 1
ATOM 908 C CA . SER A 1 116 ? 4.542 -4.548 -5.274 1.00 77.56 116 SER A CA 1
ATOM 909 C C . SER A 1 116 ? 3.770 -3.251 -5.541 1.00 77.56 116 SER A C 1
ATOM 911 O O . SER A 1 116 ? 2.753 -2.997 -4.897 1.00 77.56 116 SER A O 1
ATOM 913 N N . VAL A 1 117 ? 4.211 -2.451 -6.517 1.00 81.56 117 VAL A N 1
ATOM 914 C CA . VAL A 1 117 ? 3.528 -1.204 -6.907 1.00 81.56 117 VAL A CA 1
ATOM 915 C C . VAL A 1 117 ? 2.126 -1.488 -7.431 1.00 81.56 117 VAL A C 1
ATOM 917 O O . VAL A 1 117 ? 1.173 -0.828 -7.017 1.00 81.56 117 VAL A O 1
ATOM 920 N N . LEU A 1 118 ? 1.979 -2.496 -8.290 1.00 82.75 118 LEU A N 1
ATOM 921 C CA . LEU A 1 118 ? 0.674 -2.894 -8.810 1.00 82.75 118 LEU A CA 1
ATOM 922 C C . LEU A 1 118 ? -0.225 -3.482 -7.715 1.00 82.75 118 LEU A C 1
ATOM 924 O O . LEU A 1 118 ? -1.407 -3.159 -7.672 1.00 82.75 118 LEU A O 1
ATOM 928 N N . SER A 1 119 ? 0.318 -4.268 -6.787 1.00 83.12 119 SER A N 1
ATOM 929 C CA . SER A 1 119 ? -0.418 -4.778 -5.627 1.00 83.12 119 SER A CA 1
ATOM 930 C C . SER A 1 119 ? -0.977 -3.650 -4.762 1.00 83.12 119 SER A C 1
ATOM 932 O O . SER A 1 119 ? -2.121 -3.726 -4.319 1.00 83.12 119 SER A O 1
ATOM 934 N N . VAL A 1 120 ? -0.219 -2.569 -4.556 1.00 87.31 120 VAL A N 1
ATOM 935 C CA . VAL A 1 120 ? -0.740 -1.395 -3.845 1.00 87.31 120 VAL A CA 1
ATOM 936 C C . VAL A 1 120 ? -1.760 -0.620 -4.657 1.00 87.31 120 VAL A C 1
ATOM 938 O O . VAL A 1 120 ? -2.740 -0.157 -4.077 1.00 87.31 120 VAL A O 1
ATOM 941 N N . ALA A 1 121 ? -1.596 -0.531 -5.975 1.00 89.56 121 ALA A N 1
ATOM 942 C CA . ALA A 1 121 ? -2.623 0.034 -6.842 1.00 89.56 121 ALA A CA 1
ATOM 943 C C . ALA A 1 121 ? -3.956 -0.715 -6.676 1.00 89.56 121 ALA A C 1
ATOM 945 O O . ALA A 1 121 ? -4.982 -0.090 -6.416 1.00 89.56 121 ALA A O 1
ATOM 946 N N . VAL A 1 122 ? -3.927 -2.053 -6.730 1.00 88.06 122 VAL A N 1
ATOM 947 C CA . VAL A 1 122 ? -5.110 -2.906 -6.533 1.00 88.06 122 VAL A CA 1
ATOM 948 C C . VAL A 1 122 ? -5.677 -2.754 -5.123 1.00 88.06 122 VAL A C 1
ATOM 950 O O . VAL A 1 122 ? -6.882 -2.570 -4.965 1.00 88.06 122 VAL A O 1
ATOM 953 N N . LEU A 1 123 ? -4.835 -2.754 -4.085 1.00 91.06 123 LEU A N 1
ATOM 954 C CA . LEU A 1 123 ? -5.296 -2.505 -2.718 1.00 91.06 123 LEU A CA 1
ATOM 955 C C . LEU A 1 123 ? -6.030 -1.165 -2.625 1.00 91.06 123 LEU A C 1
ATOM 957 O O . LEU A 1 123 ? -7.141 -1.131 -2.099 1.00 91.06 123 LEU A O 1
ATOM 961 N N . CYS A 1 124 ? -5.442 -0.089 -3.156 1.00 92.62 124 CYS A N 1
ATOM 962 C CA . CYS A 1 124 ? -6.026 1.252 -3.145 1.00 92.62 124 CYS A CA 1
ATOM 963 C C . CYS A 1 124 ? -7.352 1.297 -3.912 1.00 92.62 124 CYS A C 1
ATOM 965 O O . CYS A 1 124 ? -8.314 1.890 -3.428 1.00 92.62 124 CYS A O 1
ATOM 967 N N . GLN A 1 125 ? -7.443 0.617 -5.060 1.00 91.94 125 GLN A N 1
ATOM 968 C CA . GLN A 1 125 ? -8.702 0.457 -5.792 1.00 91.94 125 GLN A CA 1
ATOM 969 C C . GLN A 1 125 ? -9.767 -0.232 -4.933 1.00 91.94 125 GLN A C 1
ATOM 971 O O . GLN A 1 125 ? -10.900 0.243 -4.885 1.00 91.94 125 GLN A O 1
ATOM 976 N N . ASN A 1 126 ? -9.421 -1.319 -4.242 1.00 91.00 126 ASN A N 1
ATOM 977 C CA . ASN A 1 126 ? -10.367 -2.073 -3.417 1.00 91.00 126 ASN A CA 1
ATOM 978 C C . ASN A 1 126 ? -10.838 -1.230 -2.228 1.00 91.00 126 ASN A C 1
ATOM 980 O O . ASN A 1 126 ? -12.033 -0.998 -2.071 1.00 91.00 126 ASN A O 1
ATOM 984 N N . VAL A 1 127 ? -9.921 -0.686 -1.421 1.00 91.50 127 VAL A N 1
ATOM 985 C CA . VAL A 1 127 ? -10.307 0.091 -0.227 1.00 91.50 127 VAL A CA 1
ATOM 986 C C . VAL A 1 127 ? -11.080 1.362 -0.58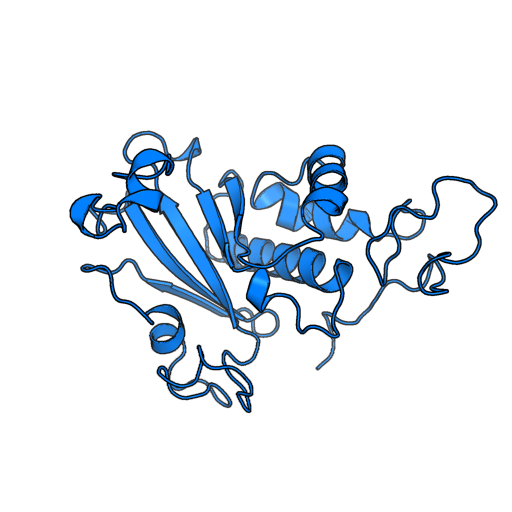6 1.00 91.50 127 VAL A C 1
ATOM 988 O O . VAL A 1 127 ? -12.005 1.730 0.136 1.00 91.50 127 VAL A O 1
ATOM 991 N N . MET A 1 128 ? -10.774 1.998 -1.724 1.00 92.12 128 MET A N 1
ATOM 992 C CA . MET A 1 128 ? -11.552 3.126 -2.242 1.00 92.12 128 MET A CA 1
ATOM 993 C C . MET A 1 128 ? -12.975 2.697 -2.622 1.00 92.12 128 MET A C 1
ATOM 995 O O . MET A 1 128 ? -13.932 3.380 -2.261 1.00 92.12 128 MET A O 1
ATOM 999 N N . ARG A 1 129 ? -13.141 1.542 -3.286 1.00 90.56 129 ARG A N 1
ATOM 1000 C CA . ARG A 1 129 ? -14.465 0.965 -3.594 1.00 90.56 129 ARG A CA 1
ATOM 1001 C C . ARG A 1 129 ? -15.252 0.602 -2.333 1.00 90.56 129 ARG A C 1
ATOM 1003 O O . ARG A 1 129 ? -16.471 0.732 -2.326 1.00 90.56 129 ARG A O 1
ATOM 1010 N N . HIS A 1 130 ? -14.566 0.242 -1.251 1.00 87.50 130 HIS A N 1
ATOM 1011 C CA . HIS A 1 130 ? -15.170 -0.010 0.061 1.00 87.50 130 HIS A CA 1
ATOM 1012 C C . HIS A 1 130 ? -15.377 1.256 0.918 1.00 87.50 130 HIS A C 1
ATOM 1014 O O . HIS A 1 130 ? -15.727 1.151 2.093 1.00 87.50 130 HIS A O 1
ATOM 1020 N N . GLY A 1 131 ? -15.208 2.455 0.347 1.00 88.38 131 GLY A N 1
ATOM 1021 C CA . GLY A 1 131 ? -15.586 3.722 0.982 1.00 88.38 131 GLY A CA 1
ATOM 1022 C C . GLY A 1 131 ? -14.446 4.497 1.644 1.00 88.38 131 GLY A C 1
ATOM 1023 O O . GLY A 1 131 ? -14.710 5.497 2.314 1.00 88.38 131 GLY A O 1
ATOM 1024 N N . MET A 1 132 ? -13.186 4.089 1.460 1.00 90.25 132 MET A N 1
ATOM 1025 C CA . MET A 1 132 ? -12.048 4.910 1.875 1.00 90.25 132 MET A CA 1
ATOM 1026 C C . MET A 1 132 ? -11.990 6.206 1.060 1.00 90.25 132 MET A C 1
ATOM 1028 O O . MET A 1 132 ? -12.195 6.204 -0.155 1.00 90.25 132 MET A O 1
ATOM 1032 N N . SER A 1 133 ? -11.687 7.321 1.729 1.00 91.88 133 SER A N 1
ATOM 1033 C CA . SER A 1 133 ? -11.582 8.622 1.068 1.00 91.88 133 SER A CA 1
ATOM 1034 C C . SER A 1 133 ? -10.483 8.602 -0.006 1.00 91.88 133 SER A C 1
ATOM 1036 O O . SER A 1 133 ? -9.345 8.237 0.299 1.00 91.88 133 SER A O 1
ATOM 1038 N N . PRO A 1 134 ? -10.757 9.084 -1.234 1.00 92.75 134 PRO A N 1
ATOM 1039 C CA . PRO A 1 134 ? -9.743 9.193 -2.286 1.00 92.75 134 PRO A CA 1
ATOM 1040 C C . PRO A 1 134 ? -8.541 10.062 -1.880 1.00 92.75 134 PRO A C 1
ATOM 1042 O O . PRO A 1 134 ? -7.442 9.876 -2.391 1.00 92.75 134 PRO A O 1
ATOM 1045 N N . LYS A 1 135 ? -8.744 10.992 -0.933 1.00 93.62 135 LYS A N 1
ATOM 1046 C CA . LYS A 1 135 ? -7.725 11.935 -0.442 1.00 93.62 135 LYS A CA 1
ATOM 1047 C C . LYS A 1 135 ? -6.874 11.390 0.706 1.00 93.62 135 LYS A C 1
ATOM 1049 O O . LYS A 1 135 ? -5.947 12.076 1.125 1.00 93.62 135 LYS A O 1
ATOM 1054 N N . THR A 1 136 ? -7.187 10.205 1.234 1.00 92.38 136 THR A N 1
ATOM 1055 C CA . THR A 1 136 ? -6.377 9.572 2.281 1.00 92.38 136 THR A CA 1
ATOM 1056 C C . THR A 1 136 ? -4.955 9.383 1.763 1.00 92.38 136 THR A C 1
ATOM 1058 O O . THR A 1 136 ? -4.752 8.870 0.662 1.00 92.38 136 THR A O 1
ATOM 1061 N N . ARG A 1 137 ? -3.963 9.826 2.537 1.00 91.69 137 ARG A N 1
ATOM 1062 C CA . ARG A 1 137 ? -2.550 9.729 2.161 1.00 91.69 137 ARG A CA 1
ATOM 1063 C C . ARG A 1 137 ? -2.090 8.283 2.248 1.00 91.69 137 ARG A C 1
ATOM 1065 O O . ARG A 1 137 ? -2.436 7.594 3.198 1.00 91.69 137 ARG A O 1
ATOM 1072 N N . VAL A 1 138 ? -1.273 7.830 1.310 1.00 88.44 138 VAL A N 1
ATOM 1073 C CA . VAL A 1 138 ? -0.698 6.482 1.337 1.00 88.44 138 VAL A CA 1
ATOM 1074 C C . VAL A 1 138 ? 0.719 6.549 1.891 1.00 88.44 138 VAL A C 1
ATOM 1076 O O . VAL A 1 138 ? 1.542 7.343 1.437 1.00 88.44 138 VAL A O 1
ATOM 1079 N N . ALA A 1 139 ? 1.009 5.703 2.875 1.00 85.50 139 ALA A N 1
ATOM 1080 C CA . ALA A 1 139 ? 2.342 5.498 3.418 1.00 85.50 139 ALA A CA 1
ATOM 1081 C C . ALA A 1 139 ? 2.726 4.023 3.271 1.00 85.50 139 ALA A C 1
ATOM 1083 O O . ALA A 1 139 ? 2.000 3.138 3.717 1.00 85.50 139 ALA A O 1
ATOM 1084 N N . LEU A 1 140 ? 3.872 3.754 2.649 1.00 80.25 140 LEU A N 1
ATOM 1085 C CA . LEU A 1 140 ? 4.395 2.398 2.503 1.00 80.25 140 LEU A CA 1
ATOM 1086 C C . LEU A 1 140 ? 5.267 2.069 3.715 1.00 80.25 140 LEU A C 1
ATOM 1088 O O . LEU A 1 140 ? 6.228 2.784 4.000 1.00 80.25 140 LEU A O 1
ATOM 1092 N N . LEU A 1 141 ? 4.914 1.012 4.438 1.00 73.19 141 LEU A N 1
ATOM 1093 C CA . LEU A 1 141 ? 5.587 0.569 5.653 1.00 73.19 141 LEU A CA 1
ATOM 1094 C C . LEU A 1 141 ? 6.456 -0.644 5.315 1.00 73.19 141 LEU A C 1
ATOM 1096 O O . LEU A 1 141 ? 5.928 -1.675 4.907 1.00 73.19 141 LEU A O 1
ATOM 1100 N N . ASP A 1 142 ? 7.772 -0.544 5.485 1.00 62.16 142 ASP A N 1
ATOM 1101 C CA . ASP A 1 142 ? 8.676 -1.678 5.279 1.00 62.16 142 ASP A CA 1
ATOM 1102 C C . ASP A 1 142 ? 9.856 -1.634 6.266 1.00 62.16 142 ASP A C 1
ATOM 1104 O O . ASP A 1 142 ? 10.524 -0.601 6.357 1.00 62.16 142 ASP A O 1
ATOM 1108 N N . PRO A 1 143 ? 10.130 -2.720 7.012 1.00 46.56 143 PRO A N 1
ATOM 1109 C CA . PRO A 1 143 ? 11.282 -2.796 7.907 1.00 46.56 143 PRO A CA 1
ATOM 1110 C C . PRO A 1 143 ? 12.621 -3.149 7.221 1.00 46.56 143 PRO A C 1
ATOM 1112 O O . PRO A 1 143 ? 13.659 -2.980 7.851 1.00 46.56 143 PRO A O 1
ATOM 1115 N N . ASN A 1 144 ? 12.634 -3.629 5.971 1.00 45.75 144 ASN A N 1
ATOM 1116 C CA . ASN A 1 144 ? 13.799 -4.225 5.295 1.00 45.75 144 ASN A CA 1
ATOM 1117 C C . ASN A 1 144 ? 14.102 -3.687 3.879 1.00 45.75 144 ASN A C 1
ATOM 1119 O O . ASN A 1 144 ? 15.046 -4.157 3.239 1.00 45.75 144 ASN A O 1
ATOM 1123 N N . LEU A 1 145 ? 13.348 -2.724 3.345 1.00 50.09 145 LEU A N 1
ATOM 1124 C CA . LEU A 1 145 ? 13.596 -2.214 1.991 1.00 50.09 145 LEU A CA 1
ATOM 1125 C C . LEU A 1 145 ? 14.898 -1.406 1.879 1.00 50.09 145 LEU A C 1
ATOM 1127 O O . LEU A 1 145 ? 14.941 -0.201 2.129 1.00 50.09 145 LEU A O 1
ATOM 1131 N N . SER A 1 146 ? 15.934 -2.041 1.339 1.00 38.53 146 SER A N 1
ATOM 1132 C CA . SER A 1 146 ? 17.109 -1.361 0.782 1.00 38.53 146 SER A CA 1
ATOM 1133 C C . SER A 1 146 ? 16.802 -0.616 -0.533 1.00 38.53 146 SER A C 1
ATOM 1135 O O . SER A 1 146 ? 17.555 0.272 -0.928 1.00 38.53 146 SER A O 1
ATOM 1137 N N . GLU A 1 147 ? 15.669 -0.908 -1.193 1.00 44.41 147 GLU A N 1
ATOM 1138 C CA . GLU A 1 147 ? 15.250 -0.290 -2.466 1.00 44.41 147 GLU A CA 1
ATOM 1139 C C . GLU A 1 147 ? 14.247 0.886 -2.310 1.00 44.41 147 GLU A C 1
ATOM 1141 O O . GLU A 1 147 ? 13.875 1.501 -3.314 1.00 44.41 147 GLU A O 1
ATOM 1146 N N . ILE A 1 148 ? 13.848 1.282 -1.082 1.00 48.53 148 ILE A N 1
ATOM 1147 C CA . ILE A 1 148 ? 13.018 2.493 -0.840 1.00 48.53 148 ILE A CA 1
ATOM 1148 C C . ILE A 1 148 ? 13.659 3.732 -1.473 1.00 48.53 148 ILE A C 1
ATOM 1150 O O . ILE A 1 148 ? 12.959 4.564 -2.052 1.00 48.53 148 ILE A O 1
ATOM 1154 N N . THR A 1 149 ? 14.986 3.848 -1.416 1.00 49.28 149 THR A N 1
ATOM 1155 C CA . THR A 1 149 ? 15.713 4.993 -1.980 1.00 49.28 149 THR A CA 1
ATOM 1156 C C . THR A 1 149 ? 15.563 5.072 -3.501 1.00 49.28 149 THR A C 1
ATOM 1158 O O . THR A 1 149 ? 15.422 6.164 -4.045 1.00 49.28 149 THR A O 1
ATOM 1161 N N . PHE A 1 150 ? 15.518 3.927 -4.195 1.00 51.09 150 PHE A N 1
ATOM 1162 C CA . PHE A 1 150 ? 15.342 3.883 -5.650 1.00 51.09 150 PHE A CA 1
ATOM 1163 C C . PHE A 1 150 ? 13.918 4.275 -6.066 1.00 51.09 150 PHE A C 1
ATOM 1165 O O . PHE A 1 150 ? 13.738 5.014 -7.037 1.00 51.09 150 PHE A O 1
ATOM 1172 N N . ASN A 1 151 ? 12.909 3.850 -5.303 1.00 63.34 151 ASN A N 1
ATOM 1173 C CA . ASN A 1 151 ? 11.503 4.046 -5.666 1.00 63.34 151 ASN A CA 1
ATOM 1174 C C . ASN A 1 151 ? 10.877 5.326 -5.117 1.00 63.34 151 ASN A C 1
ATOM 1176 O O . ASN A 1 151 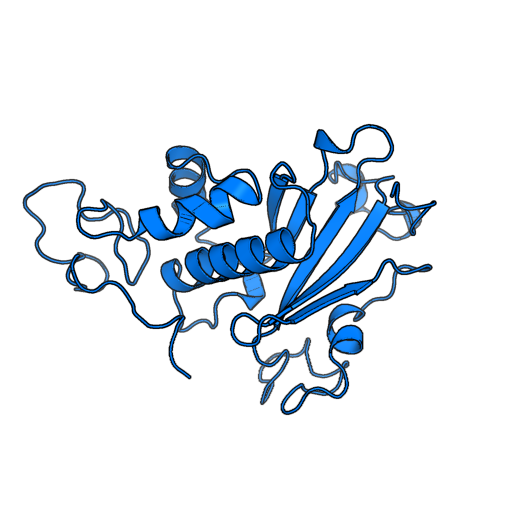? 9.874 5.772 -5.669 1.00 63.34 151 ASN A O 1
ATOM 1180 N N . ARG A 1 152 ? 11.477 5.963 -4.101 1.00 68.25 152 ARG A N 1
ATOM 1181 C CA . ARG A 1 152 ? 11.043 7.286 -3.627 1.00 68.25 152 ARG A CA 1
ATOM 1182 C C . ARG A 1 152 ? 10.975 8.281 -4.787 1.00 68.25 152 ARG A C 1
ATOM 1184 O O . ARG A 1 152 ? 9.953 8.927 -4.972 1.00 68.25 152 ARG A O 1
ATOM 1191 N N . SER A 1 153 ? 12.005 8.286 -5.635 1.00 70.75 153 SER A N 1
ATOM 1192 C CA . SER A 1 153 ? 12.044 9.131 -6.833 1.00 70.75 153 SER A CA 1
ATOM 1193 C C . SER A 1 153 ? 10.900 8.846 -7.817 1.00 70.75 153 SER A C 1
ATOM 1195 O O . SER A 1 153 ? 10.363 9.773 -8.417 1.00 70.75 153 SER A O 1
ATOM 1197 N N . MET A 1 154 ? 10.502 7.578 -7.985 1.00 78.38 154 MET A N 1
ATOM 1198 C CA . MET A 1 154 ? 9.401 7.176 -8.867 1.00 78.38 154 MET A CA 1
ATOM 1199 C C . MET A 1 154 ? 8.050 7.621 -8.304 1.00 78.38 154 MET A C 1
ATOM 1201 O O . MET A 1 154 ? 7.266 8.212 -9.045 1.00 78.38 154 MET A O 1
ATOM 1205 N N . ILE A 1 155 ? 7.824 7.387 -7.008 1.00 80.94 155 ILE A N 1
ATOM 1206 C CA . ILE A 1 155 ? 6.617 7.791 -6.277 1.00 80.94 155 ILE A CA 1
ATOM 1207 C C . ILE A 1 155 ? 6.440 9.309 -6.360 1.00 80.94 155 ILE A C 1
ATOM 1209 O O . ILE A 1 155 ? 5.364 9.781 -6.721 1.00 80.94 155 ILE A O 1
ATOM 1213 N N . GLU A 1 156 ? 7.507 10.066 -6.099 1.00 81.62 156 GLU A N 1
ATOM 1214 C CA . GLU A 1 156 ? 7.511 11.529 -6.185 1.00 81.62 156 GLU A CA 1
ATOM 1215 C C . GLU A 1 156 ? 7.286 12.018 -7.623 1.00 81.62 156 GLU A C 1
ATOM 1217 O O . GLU A 1 156 ? 6.458 12.897 -7.843 1.00 81.62 156 GLU A O 1
ATOM 1222 N N . SER A 1 157 ? 7.953 11.417 -8.617 1.00 82.06 157 SER A N 1
ATOM 1223 C CA . SER A 1 157 ? 7.830 11.826 -10.029 1.00 82.06 157 SER A CA 1
ATOM 1224 C C . SER A 1 157 ? 6.439 11.576 -10.623 1.00 82.06 157 SER A C 1
ATOM 1226 O O . SER A 1 157 ? 6.060 12.257 -11.572 1.00 82.06 157 SER A O 1
ATOM 1228 N N . HIS A 1 158 ? 5.692 10.600 -10.099 1.00 83.12 158 HIS A N 1
ATOM 1229 C CA . HIS A 1 158 ? 4.330 10.272 -10.549 1.00 83.12 158 HIS A CA 1
ATOM 1230 C C . HIS A 1 158 ? 3.252 10.743 -9.572 1.00 83.12 158 HIS A C 1
ATOM 1232 O O . HIS A 1 158 ? 2.090 10.371 -9.723 1.00 83.12 158 HIS A O 1
ATOM 1238 N N . CYS A 1 159 ? 3.630 11.548 -8.578 1.00 88.75 159 CYS A N 1
ATOM 1239 C CA . CYS A 1 159 ? 2.728 12.097 -7.573 1.00 88.75 159 CYS A CA 1
ATOM 1240 C C . CYS A 1 159 ? 1.855 11.040 -6.869 1.00 88.75 159 CYS A C 1
ATOM 1242 O O . CYS A 1 159 ? 0.680 11.281 -6.607 1.00 88.75 159 CYS A O 1
ATOM 1244 N N . LEU A 1 160 ? 2.406 9.862 -6.560 1.00 88.62 160 LEU A N 1
ATOM 1245 C CA . LEU A 1 160 ? 1.661 8.769 -5.924 1.00 88.62 160 LEU A CA 1
ATOM 1246 C C . LEU A 1 160 ? 1.531 9.000 -4.408 1.00 88.62 160 LEU A C 1
ATOM 1248 O O . LEU A 1 160 ? 2.226 8.371 -3.607 1.00 88.62 160 LEU A O 1
ATOM 1252 N N . PHE A 1 161 ? 0.654 9.921 -4.000 1.00 89.56 161 PHE A N 1
ATOM 1253 C CA . PHE A 1 161 ? 0.553 10.370 -2.604 1.00 89.56 161 PHE A CA 1
ATOM 1254 C C . PHE A 1 161 ? -0.735 9.957 -1.901 1.00 89.56 161 PHE A C 1
ATOM 1256 O O . PHE A 1 161 ? -0.736 9.781 -0.682 1.00 89.56 161 PHE A O 1
ATOM 1263 N N . THR A 1 162 ? -1.827 9.817 -2.642 1.00 94.31 162 THR A N 1
ATOM 1264 C CA . THR A 1 162 ? -3.157 9.525 -2.105 1.00 94.31 162 THR A CA 1
ATOM 1265 C C . THR A 1 162 ? -3.695 8.197 -2.615 1.00 94.31 162 THR A C 1
ATOM 1267 O O . THR A 1 162 ? -3.208 7.648 -3.604 1.00 94.31 162 THR A O 1
ATOM 1270 N N . VAL A 1 163 ? -4.729 7.678 -1.952 1.00 94.06 163 VAL A N 1
ATOM 1271 C CA . VAL A 1 163 ? -5.440 6.470 -2.391 1.00 94.06 163 VAL A CA 1
ATOM 1272 C C . VAL A 1 163 ? -5.880 6.602 -3.851 1.00 94.06 163 VAL A C 1
ATOM 1274 O O . VAL A 1 163 ? -5.734 5.647 -4.611 1.00 94.06 163 VAL A O 1
ATOM 1277 N N . GLN A 1 164 ? -6.350 7.781 -4.273 1.00 95.00 164 GLN A N 1
ATOM 1278 C CA . GLN A 1 164 ? -6.724 8.025 -5.665 1.00 95.00 164 GLN A CA 1
ATOM 1279 C C . GLN A 1 164 ? -5.535 7.928 -6.624 1.00 95.00 164 GLN A C 1
ATOM 1281 O O . GLN A 1 164 ? -5.645 7.253 -7.649 1.00 95.00 164 GLN A O 1
ATOM 1286 N N . ASP A 1 165 ? -4.409 8.567 -6.294 1.00 93.56 165 ASP A N 1
ATOM 1287 C CA . ASP A 1 165 ? -3.218 8.567 -7.152 1.00 93.56 165 ASP A CA 1
ATOM 1288 C C . ASP A 1 165 ? -2.719 7.137 -7.373 1.00 93.56 165 ASP A C 1
ATOM 1290 O O . ASP A 1 165 ? -2.448 6.720 -8.499 1.00 93.56 165 ASP A O 1
ATOM 1294 N N . TRP A 1 166 ? -2.675 6.344 -6.302 1.00 92.56 166 TRP A N 1
ATOM 1295 C CA . TRP A 1 166 ? -2.306 4.935 -6.384 1.00 92.56 166 TRP A CA 1
ATOM 1296 C C . TRP A 1 166 ? -3.326 4.113 -7.172 1.00 92.56 166 TRP A C 1
ATOM 1298 O O . TRP A 1 166 ? -2.940 3.311 -8.019 1.00 92.56 166 TRP A O 1
ATOM 1308 N N . ALA A 1 167 ? -4.622 4.322 -6.941 1.00 91.44 167 ALA A N 1
ATOM 1309 C CA . ALA A 1 167 ? -5.668 3.558 -7.608 1.00 91.44 167 ALA A CA 1
ATOM 1310 C C . ALA A 1 167 ? -5.748 3.830 -9.122 1.00 91.44 167 ALA A C 1
ATOM 1312 O O . ALA A 1 167 ? -6.083 2.921 -9.883 1.00 91.44 167 ALA A O 1
ATOM 1313 N N . GLN A 1 168 ? -5.465 5.060 -9.561 1.00 89.62 168 GLN A N 1
ATOM 1314 C CA . GLN A 1 168 ? -5.681 5.500 -10.946 1.00 89.62 168 GLN A CA 1
ATOM 1315 C C . GLN A 1 168 ? -4.390 5.619 -11.765 1.00 89.62 168 GLN A C 1
ATOM 1317 O O . GLN A 1 168 ? -4.421 5.384 -12.971 1.00 89.62 168 GLN A O 1
ATOM 1322 N N . SER A 1 169 ? -3.261 5.952 -11.133 1.00 84.94 169 SER A N 1
ATOM 1323 C CA . SER A 1 169 ? -2.037 6.355 -11.843 1.00 84.94 169 SER A CA 1
ATOM 1324 C C . SER A 1 169 ? -0.875 5.377 -11.678 1.00 84.94 169 SER A C 1
ATOM 1326 O O . SER A 1 169 ? 0.029 5.366 -12.513 1.00 84.94 169 SER A O 1
ATOM 1328 N N . ALA A 1 170 ? -0.874 4.519 -10.652 1.00 83.00 170 ALA A N 1
ATOM 1329 C CA . ALA A 1 170 ? 0.254 3.615 -10.405 1.00 83.00 170 ALA A CA 1
ATOM 1330 C C . ALA A 1 170 ? 0.455 2.576 -11.525 1.00 83.00 170 ALA A C 1
ATOM 1332 O O . ALA A 1 170 ? 1.589 2.224 -11.843 1.00 83.00 170 ALA A O 1
ATOM 1333 N N . SER A 1 171 ? -0.616 2.120 -12.182 1.00 77.88 171 SER A N 1
ATOM 1334 C CA . SER A 1 171 ? -0.511 1.216 -13.339 1.00 77.88 171 SER A CA 1
ATOM 1335 C C . SER A 1 171 ? 0.132 1.894 -14.556 1.00 77.88 171 SER A C 1
ATOM 1337 O O . SER A 1 171 ? 0.859 1.247 -15.313 1.00 77.88 171 SER A O 1
ATOM 1339 N N . CYS A 1 172 ? -0.054 3.208 -14.711 1.00 78.75 172 CYS A N 1
ATOM 1340 C CA . CYS A 1 172 ? 0.573 3.996 -15.769 1.00 78.75 172 CYS A CA 1
ATOM 1341 C C . CYS A 1 172 ? 2.098 4.072 -15.612 1.00 78.75 172 CYS A C 1
ATOM 1343 O O . CYS A 1 172 ? 2.790 4.318 -16.595 1.00 78.75 172 CYS A O 1
ATOM 1345 N N . VAL A 1 173 ? 2.661 3.795 -14.432 1.00 80.38 173 VAL A N 1
ATOM 1346 C CA . VAL A 1 173 ? 4.121 3.768 -14.239 1.00 80.38 173 VAL A CA 1
ATOM 1347 C C . VAL A 1 173 ? 4.789 2.714 -15.124 1.00 80.38 173 VAL A C 1
ATOM 1349 O O . VAL A 1 173 ? 5.934 2.901 -15.519 1.00 80.38 173 VAL A O 1
ATOM 1352 N N . PHE A 1 174 ? 4.101 1.632 -15.497 1.00 78.00 174 PHE A N 1
ATOM 1353 C CA . PHE A 1 174 ? 4.689 0.518 -16.257 1.00 78.00 174 PHE A CA 1
ATOM 1354 C C . PHE A 1 174 ? 4.047 0.303 -17.636 1.00 78.00 174 PHE A C 1
ATOM 1356 O O . PHE A 1 174 ? 4.158 -0.782 -18.206 1.00 78.00 174 PHE A O 1
ATOM 1363 N N . HIS A 1 175 ? 3.363 1.316 -18.177 1.00 74.81 175 HIS A N 1
ATOM 1364 C CA . HIS A 1 175 ? 2.743 1.233 -19.501 1.00 74.81 175 HIS A CA 1
ATOM 1365 C C . HIS A 1 175 ? 3.778 1.159 -20.637 1.00 74.81 175 HIS A C 1
ATOM 1367 O O . HIS A 1 175 ? 4.954 1.497 -20.476 1.00 74.81 175 HIS A O 1
ATOM 1373 N N . VAL A 1 176 ? 3.316 0.761 -21.824 1.00 63.69 176 VAL A N 1
ATOM 1374 C CA . VAL A 1 176 ? 4.123 0.749 -23.051 1.00 63.69 176 VAL A CA 1
ATOM 1375 C C . VAL A 1 176 ? 4.649 2.163 -23.327 1.00 63.69 176 VAL A C 1
ATOM 1377 O O . VAL A 1 176 ? 3.845 3.074 -23.494 1.00 63.69 176 VAL A O 1
ATOM 1380 N N . ARG A 1 177 ? 5.981 2.328 -23.430 1.00 67.94 177 ARG A N 1
ATOM 1381 C CA . ARG A 1 177 ? 6.745 3.606 -23.508 1.00 67.94 177 ARG A CA 1
ATOM 1382 C C . ARG A 1 177 ? 7.092 4.271 -22.172 1.00 67.94 177 ARG A C 1
ATOM 1384 O O . ARG A 1 177 ? 7.687 5.348 -22.176 1.00 67.94 177 ARG A O 1
ATOM 1391 N N . SER A 1 178 ? 6.795 3.636 -21.041 1.00 77.94 178 SER A N 1
ATOM 1392 C CA . SER A 1 178 ? 7.342 4.077 -19.761 1.00 77.94 178 SER A CA 1
ATOM 1393 C C . SER A 1 178 ? 8.871 4.023 -19.758 1.00 77.94 178 SER A C 1
ATOM 1395 O O . SER A 1 178 ? 9.492 3.159 -20.378 1.00 77.94 178 SER A O 1
ATOM 1397 N N . LEU A 1 179 ? 9.485 4.923 -18.988 1.00 82.44 179 LEU A N 1
ATOM 1398 C CA . LEU A 1 179 ? 10.916 4.877 -18.696 1.00 82.44 179 LEU A CA 1
ATOM 1399 C C . LEU A 1 179 ? 11.270 3.731 -17.733 1.00 82.44 179 LEU A C 1
ATOM 1401 O O . LEU A 1 179 ? 12.449 3.421 -17.573 1.00 82.44 179 LEU A O 1
ATOM 1405 N N . TYR A 1 180 ? 10.281 3.115 -17.084 1.00 81.94 180 TYR A N 1
ATOM 1406 C CA . TYR A 1 180 ? 10.451 2.104 -16.046 1.00 81.94 180 TYR A CA 1
ATOM 1407 C C . TYR A 1 180 ? 10.243 0.696 -16.595 1.00 81.94 180 TYR A C 1
ATOM 1409 O O . TYR A 1 180 ? 9.329 0.432 -17.373 1.00 81.94 180 TYR A O 1
ATOM 1417 N N . CYS A 1 181 ? 11.095 -0.230 -16.162 1.00 79.94 181 CYS A N 1
ATOM 1418 C CA . CYS A 1 181 ? 10.974 -1.630 -16.535 1.00 79.94 181 CYS A CA 1
ATOM 1419 C C . CYS A 1 181 ? 9.697 -2.253 -15.938 1.00 79.94 181 CYS A C 1
ATOM 1421 O O . CYS A 1 181 ? 9.523 -2.186 -14.719 1.00 79.94 181 CYS A O 1
ATOM 1423 N N . PRO A 1 182 ? 8.858 -2.938 -16.741 1.00 76.62 182 PRO A N 1
ATOM 1424 C CA . PRO A 1 182 ? 7.633 -3.577 -16.251 1.00 76.62 182 PRO A CA 1
ATOM 1425 C C . PRO A 1 182 ? 7.885 -4.849 -15.425 1.00 76.62 182 PRO A C 1
ATOM 1427 O O . PRO A 1 182 ? 6.943 -5.427 -14.898 1.00 76.62 182 PRO A O 1
ATOM 1430 N N . ARG A 1 183 ? 9.140 -5.305 -15.318 1.00 75.62 183 ARG A N 1
ATOM 1431 C CA . ARG A 1 183 ? 9.529 -6.492 -14.543 1.00 75.62 183 ARG A CA 1
ATOM 1432 C C . ARG A 1 183 ? 10.242 -6.135 -13.243 1.00 75.62 183 ARG A C 1
ATOM 1434 O O . ARG A 1 183 ? 9.897 -6.645 -12.185 1.00 75.62 183 ARG A O 1
ATOM 1441 N N . CYS A 1 184 ? 11.269 -5.288 -13.315 1.00 73.81 184 CYS A N 1
ATOM 1442 C CA . CYS A 1 184 ? 12.103 -4.961 -12.154 1.00 73.81 184 CYS A CA 1
ATOM 1443 C C . CYS A 1 184 ? 11.899 -3.541 -11.611 1.00 73.81 184 CYS A C 1
ATOM 1445 O O . CYS A 1 184 ? 12.575 -3.168 -10.658 1.00 73.81 184 CYS A O 1
ATOM 1447 N N . GLY A 1 185 ? 11.026 -2.732 -12.219 1.00 75.31 185 GLY A N 1
ATOM 1448 C CA . GLY A 1 185 ? 10.738 -1.363 -11.785 1.00 75.31 185 GLY A CA 1
ATOM 1449 C C . GLY A 1 185 ? 11.874 -0.356 -11.981 1.00 75.31 185 GLY A C 1
ATOM 1450 O O . GLY A 1 185 ? 11.728 0.805 -11.620 1.00 75.31 185 GLY A O 1
ATOM 1451 N N . LEU A 1 186 ? 13.008 -0.757 -12.563 1.00 78.12 186 LEU A N 1
ATOM 1452 C CA . LEU A 1 186 ? 14.160 0.122 -12.755 1.00 78.12 186 LEU A CA 1
ATOM 1453 C C . LEU A 1 186 ? 13.915 1.127 -13.883 1.00 78.12 186 LEU A C 1
ATOM 1455 O O . LEU A 1 186 ? 13.540 0.732 -14.991 1.00 78.12 186 LEU A O 1
ATOM 1459 N N . LYS A 1 187 ? 14.210 2.409 -13.640 1.00 80.44 187 LYS A N 1
ATOM 1460 C CA . LYS A 1 187 ? 14.219 3.447 -14.678 1.00 80.44 187 LYS A CA 1
ATOM 1461 C C . LYS A 1 187 ? 15.327 3.145 -15.691 1.00 80.44 187 LYS A C 1
ATOM 1463 O O . LYS A 1 187 ? 16.497 3.378 -15.423 1.00 80.44 187 LYS A O 1
ATOM 1468 N N . THR A 1 188 ? 14.948 2.576 -16.829 1.00 74.75 188 THR A N 1
ATOM 1469 C CA . THR A 1 188 ? 15.865 1.979 -17.806 1.00 74.75 188 THR A CA 1
ATOM 1470 C C . THR A 1 188 ? 15.747 2.602 -19.198 1.00 74.75 188 THR A C 1
ATOM 1472 O O . THR A 1 188 ? 16.749 2.759 -19.887 1.00 74.75 188 THR A O 1
ATOM 1475 N N . PHE A 1 189 ? 14.547 2.992 -19.628 1.00 73.69 189 PHE A N 1
ATOM 1476 C CA . PHE A 1 189 ? 14.290 3.390 -21.020 1.00 73.69 189 PHE A CA 1
ATOM 1477 C C . PHE A 1 189 ? 14.413 4.904 -21.256 1.00 73.69 189 PHE A C 1
ATOM 1479 O O . PHE A 1 189 ? 13.801 5.453 -22.166 1.00 73.69 189 PHE A O 1
ATOM 1486 N N . SER A 1 190 ? 15.208 5.604 -20.437 1.00 69.31 190 SER A N 1
ATOM 1487 C CA . SER A 1 190 ? 15.432 7.056 -20.546 1.00 69.31 190 SER A CA 1
ATOM 1488 C C . SER A 1 190 ? 16.215 7.485 -21.788 1.00 69.31 190 SER A C 1
ATOM 1490 O O . SER A 1 190 ? 16.228 8.672 -22.100 1.00 69.31 190 SER A O 1
ATOM 1492 N N . SER A 1 191 ? 16.838 6.553 -22.516 1.00 61.50 191 SER A N 1
ATOM 1493 C CA . SER A 1 191 ? 17.373 6.799 -23.856 1.00 61.50 191 SER A CA 1
ATOM 1494 C C . SER A 1 191 ? 16.682 5.895 -24.873 1.00 61.50 191 SER A C 1
ATOM 1496 O O . SER A 1 191 ? 16.544 4.691 -24.662 1.00 61.50 191 SER A O 1
ATOM 1498 N N . ALA A 1 192 ? 16.306 6.468 -26.020 1.00 60.62 192 ALA A N 1
ATOM 1499 C CA . ALA A 1 192 ? 15.645 5.773 -27.133 1.00 60.62 192 ALA A CA 1
ATOM 1500 C C . ALA A 1 192 ? 16.463 4.604 -27.737 1.00 60.62 192 ALA A C 1
ATOM 1502 O O . ALA A 1 192 ? 15.999 3.923 -28.647 1.00 60.62 192 ALA A O 1
ATOM 1503 N N . SER A 1 193 ? 17.684 4.375 -27.249 1.00 62.75 193 SER A N 1
ATOM 1504 C CA . SER A 1 193 ? 18.601 3.325 -27.685 1.00 62.75 193 SER A CA 1
ATOM 1505 C C . SER A 1 193 ? 18.341 1.954 -27.052 1.00 62.75 193 SER A C 1
ATOM 1507 O O . SER A 1 193 ? 18.718 0.942 -27.645 1.00 62.75 193 SER A O 1
ATOM 1509 N N . TYR A 1 194 ? 17.717 1.874 -25.871 1.00 65.19 194 TYR A N 1
ATOM 1510 C CA . TYR A 1 194 ? 17.583 0.598 -25.161 1.00 65.19 194 TYR A CA 1
ATOM 1511 C C . TYR A 1 194 ? 16.293 -0.132 -25.535 1.00 65.19 194 TYR A C 1
ATOM 1513 O O . TYR A 1 194 ? 15.201 0.244 -25.118 1.00 65.19 194 TYR A O 1
ATOM 1521 N N . ARG A 1 195 ? 16.437 -1.226 -26.293 1.00 74.31 195 ARG A N 1
ATOM 1522 C CA . ARG A 1 195 ? 15.333 -2.141 -26.640 1.00 74.31 195 ARG A CA 1
ATOM 1523 C C . ARG A 1 195 ? 14.944 -3.094 -25.501 1.00 74.31 195 ARG A C 1
ATOM 1525 O O . ARG A 1 195 ? 13.846 -3.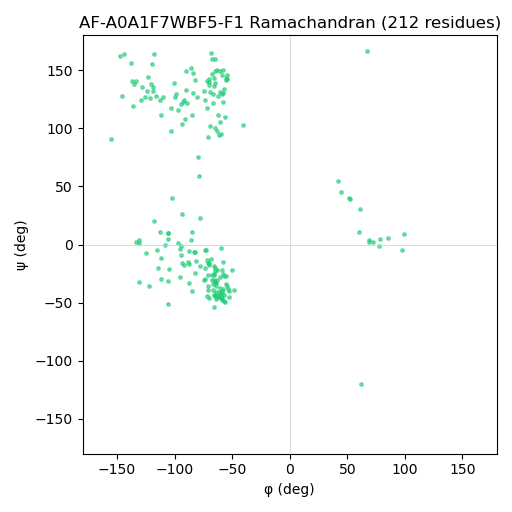629 -25.520 1.00 74.31 195 ARG A O 1
ATOM 1532 N N . PHE A 1 196 ? 15.821 -3.290 -24.514 1.00 81.19 196 PHE A N 1
ATOM 1533 C CA . PHE A 1 196 ? 15.623 -4.198 -23.380 1.00 81.19 196 PHE A CA 1
ATOM 1534 C C . PHE A 1 196 ? 16.105 -3.564 -22.075 1.00 81.19 196 PHE A C 1
ATOM 1536 O O . PHE A 1 196 ? 16.984 -2.700 -22.080 1.00 81.19 196 PHE A O 1
ATOM 1543 N N . CYS A 1 197 ? 15.563 -4.018 -20.944 1.00 78.88 197 CYS A N 1
ATOM 1544 C CA . CYS A 1 197 ? 16.030 -3.591 -19.633 1.00 78.88 197 CYS A CA 1
ATOM 1545 C C . CYS A 1 197 ? 17.455 -4.096 -19.360 1.00 78.88 197 CYS A C 1
ATOM 1547 O O . CYS A 1 197 ? 17.670 -5.303 -19.299 1.00 78.88 197 CYS A O 1
ATOM 1549 N N . TYR A 1 198 ? 18.415 -3.204 -19.097 1.00 76.56 198 TYR A N 1
ATOM 1550 C CA . TYR A 1 198 ? 19.807 -3.596 -18.828 1.00 76.56 198 TYR A CA 1
ATOM 1551 C C . TYR A 1 198 ? 19.987 -4.452 -17.560 1.00 76.56 198 TYR A C 1
ATOM 1553 O O . TYR A 1 198 ? 20.982 -5.159 -17.451 1.00 76.56 198 TYR A O 1
ATOM 1561 N N . ARG A 1 199 ? 19.047 -4.414 -16.598 1.00 76.12 199 ARG A N 1
ATOM 1562 C CA . ARG A 1 199 ? 19.114 -5.231 -15.366 1.00 76.12 199 ARG A CA 1
ATOM 1563 C C . ARG A 1 199 ? 18.548 -6.635 -15.551 1.00 76.12 199 ARG A C 1
ATOM 1565 O O . ARG A 1 199 ? 19.075 -7.574 -14.972 1.00 76.12 199 ARG A O 1
ATOM 1572 N N . CYS A 1 200 ? 17.442 -6.781 -16.282 1.00 77.31 200 CYS A N 1
ATOM 1573 C CA . CYS A 1 200 ? 16.687 -8.043 -16.312 1.00 77.31 200 CYS A CA 1
ATOM 1574 C C . CYS A 1 200 ? 16.332 -8.554 -17.716 1.00 77.31 200 CYS A C 1
ATOM 1576 O O . CYS A 1 200 ? 15.601 -9.537 -17.834 1.00 77.31 200 CYS A O 1
ATOM 1578 N N . GLY A 1 201 ? 16.793 -7.874 -18.768 1.00 78.19 201 GLY A N 1
ATOM 1579 C CA . GLY A 1 201 ? 16.548 -8.229 -20.167 1.00 78.19 201 GLY A CA 1
ATOM 1580 C C . GLY A 1 201 ? 15.100 -8.062 -20.636 1.00 78.19 201 GLY A C 1
ATOM 1581 O O . GLY A 1 201 ? 14.798 -8.412 -21.769 1.00 78.19 201 GLY A O 1
ATOM 1582 N N . ALA A 1 202 ? 14.194 -7.552 -19.795 1.00 79.12 202 ALA A N 1
ATOM 1583 C CA . ALA A 1 202 ? 12.780 -7.443 -20.143 1.00 79.12 202 ALA A CA 1
ATOM 1584 C C . ALA A 1 202 ? 12.541 -6.446 -21.288 1.00 79.12 202 ALA A C 1
ATOM 1586 O O . ALA A 1 202 ? 13.090 -5.340 -21.280 1.00 79.12 202 ALA A O 1
ATOM 1587 N N . ASP A 1 203 ? 11.689 -6.837 -22.233 1.00 76.44 203 ASP A N 1
ATOM 1588 C CA . ASP A 1 203 ? 11.155 -5.965 -23.281 1.00 76.44 203 ASP A CA 1
ATOM 1589 C C . ASP A 1 203 ? 10.173 -4.947 -22.653 1.00 76.44 203 ASP A C 1
ATOM 1591 O O . ASP A 1 203 ? 9.374 -5.330 -21.791 1.00 76.44 203 ASP A O 1
ATOM 1595 N N . PRO A 1 204 ? 10.201 -3.655 -23.033 1.00 70.75 204 PRO A N 1
ATOM 1596 C CA . PRO A 1 204 ? 9.230 -2.661 -22.561 1.00 70.75 204 PRO A CA 1
ATOM 1597 C C . PRO A 1 204 ? 7.763 -2.998 -22.892 1.00 70.75 204 PRO A C 1
ATOM 1599 O O . PRO A 1 204 ? 6.862 -2.500 -22.223 1.00 70.75 204 PRO A O 1
ATOM 1602 N N . ASN A 1 205 ? 7.504 -3.838 -23.897 1.00 70.56 205 ASN A N 1
ATOM 1603 C CA . ASN A 1 205 ? 6.164 -4.304 -24.270 1.00 70.56 205 ASN A CA 1
ATOM 1604 C C . ASN A 1 205 ? 5.682 -5.492 -23.427 1.00 70.56 205 ASN A C 1
ATOM 1606 O O . ASN A 1 205 ? 4.527 -5.904 -23.537 1.00 70.56 205 ASN A O 1
ATOM 1610 N N . LEU A 1 206 ? 6.548 -6.042 -22.575 1.00 66.50 206 LEU A N 1
ATOM 1611 C CA . LEU A 1 206 ? 6.259 -7.147 -21.667 1.00 66.50 206 LEU A CA 1
ATOM 1612 C C . LEU A 1 206 ? 5.506 -6.599 -20.446 1.00 66.50 206 LEU A C 1
ATOM 1614 O O . LEU A 1 206 ? 5.982 -6.651 -19.316 1.00 66.50 206 LEU A O 1
ATOM 1618 N N . VAL A 1 207 ? 4.344 -5.984 -20.677 1.00 56.22 207 VAL A N 1
ATOM 1619 C CA . VAL A 1 207 ? 3.459 -5.556 -19.592 1.00 56.22 207 VAL A CA 1
ATOM 1620 C C . VAL A 1 207 ? 3.040 -6.823 -18.851 1.00 56.22 207 VAL A C 1
ATOM 1622 O O . VAL A 1 207 ? 2.336 -7.669 -19.408 1.00 56.22 207 VAL A O 1
ATOM 1625 N N . HIS A 1 208 ? 3.516 -6.981 -17.614 1.00 52.28 208 HIS A N 1
ATOM 1626 C CA . HIS A 1 208 ? 3.182 -8.121 -16.767 1.00 52.28 208 HIS A CA 1
ATOM 1627 C C . HIS A 1 208 ? 1.655 -8.206 -16.616 1.00 52.28 208 HIS A C 1
ATOM 1629 O O . HIS A 1 208 ? 1.034 -7.409 -15.916 1.00 52.28 208 HIS A O 1
ATOM 1635 N N . LYS A 1 209 ? 1.050 -9.223 -17.238 1.00 44.09 209 LYS A N 1
ATOM 1636 C CA . LYS A 1 209 ? -0.316 -9.690 -16.950 1.00 44.09 209 LYS A CA 1
ATOM 1637 C C . LYS A 1 209 ? -0.377 -10.548 -15.674 1.00 44.09 209 LYS A C 1
ATOM 1639 O O . LYS A 1 209 ? -1.304 -11.329 -15.501 1.00 44.09 209 LYS A O 1
ATOM 1644 N N . GLU A 1 210 ? 0.579 -10.425 -14.757 1.00 41.91 210 GLU A N 1
ATOM 1645 C CA . GLU A 1 210 ? 0.661 -11.276 -13.556 1.00 41.91 210 GLU A CA 1
ATOM 1646 C C . GLU A 1 210 ? 0.169 -10.587 -12.280 1.00 41.91 210 GLU A C 1
ATOM 1648 O O . GLU A 1 210 ? 0.709 -10.776 -11.196 1.00 41.91 210 GLU A O 1
ATOM 1653 N N . VAL A 1 211 ? -0.915 -9.822 -12.391 1.00 42.47 211 VAL A N 1
ATOM 1654 C CA . VAL A 1 211 ? -1.801 -9.574 -11.237 1.00 42.47 211 VAL A CA 1
ATOM 1655 C C . VAL A 1 211 ? -3.197 -10.174 -11.479 1.00 42.47 211 VAL A C 1
ATOM 1657 O O . VAL A 1 211 ? -4.016 -10.215 -10.570 1.00 42.47 211 VAL A O 1
ATOM 1660 N N . TYR A 1 212 ? -3.455 -10.721 -12.678 1.00 35.28 212 TYR A N 1
ATOM 1661 C CA . TYR A 1 212 ? -4.807 -11.049 -13.145 1.00 35.28 212 TYR A CA 1
ATOM 1662 C C . TYR A 1 212 ? -5.142 -12.535 -13.288 1.00 35.28 212 TYR A C 1
ATOM 1664 O O . TYR A 1 212 ? -6.318 -12.847 -13.447 1.00 35.28 212 TYR A O 1
ATOM 1672 N N . HIS A 1 213 ? -4.180 -13.457 -13.221 1.00 27.22 213 HIS A N 1
ATOM 1673 C CA . HIS A 1 213 ? -4.490 -14.878 -13.394 1.00 27.22 213 HIS A CA 1
ATOM 1674 C C . HIS A 1 213 ? -3.786 -15.758 -12.368 1.00 27.22 213 HIS A C 1
ATOM 1676 O O . HIS A 1 213 ? -2.560 -15.804 -12.278 1.00 27.22 213 HIS A O 1
ATOM 1682 N N . GLY A 1 214 ? -4.627 -16.434 -11.597 1.00 31.67 214 GLY A N 1
ATOM 1683 C CA . GLY A 1 214 ? -4.343 -17.429 -10.582 1.00 31.67 214 GLY A CA 1
ATOM 1684 C C . GLY A 1 214 ? -5.624 -17.609 -9.801 1.00 31.67 214 GLY A C 1
ATOM 1685 O O . GLY A 1 214 ? -5.783 -16.848 -8.819 1.00 31.67 214 GLY A O 1
#

Mean predicted aligned error: 9.93 Å

Nearest PDB structures (foldseek):
  6vk3-assembly1_B  TM=5.672E-01  e=2.173E+00  Saccharomyces cerevisiae
  6s16-assembly1_B  TM=4.201E-01  e=8.292E-01  Thermus thermophilus HB8
  3n2q-assembly1_A-2  TM=4.814E-01  e=1.426E+00  Bacillus cereus ATCC 14579
  2p0w-assembly2_B  TM=5.134E-01  e=6.047E+00  Homo sapiens
  6hv9-assembly1_G  TM=5.165E-01  e=9.217E+00  Saccharomyces cerevisiae

pLDDT: mean 73.92, std 16.29, range [27.22, 95.0]